Protein AF-A0A482RGR6-F1 (afdb_monomer_lite)

pLDDT: mean 86.72, std 21.48, range [32.31, 98.88]

Secondary structure (DSSP, 8-state):
-EE-HHHHHHTT-----HHHHHHTT---EE----TTTTS---HHHHHHHHHHHHHHHHT-TTSS-HHHHHHHHTHHHHHHHT-TTTSSS--TTS---EEEE---SGGG---S-HHHHHHHT--GGGEEEEEETTEEEEETTEESSS-HHHHHHHHHHHHHHH-TT--HHHHHHHHHHHHHHHHHHHHHSSSSS--------------

Structure (mmCIF, N/CA/C/O backbone):
data_AF-A0A482RGR6-F1
#
_entry.id   AF-A0A482RGR6-F1
#
loop_
_atom_site.group_PDB
_atom_site.id
_atom_site.type_symbol
_atom_site.label_atom_id
_atom_site.label_alt_id
_atom_site.label_comp_id
_atom_site.label_asym_id
_atom_site.label_entity_id
_atom_site.label_seq_id
_atom_site.pdbx_PDB_ins_code
_atom_site.Cartn_x
_atom_site.Cartn_y
_atom_site.Cartn_z
_atom_site.occupancy
_atom_site.B_iso_or_equiv
_atom_site.auth_seq_id
_atom_site.auth_comp_id
_atom_site.auth_asym_id
_atom_site.auth_atom_id
_atom_site.pdbx_PDB_model_num
ATOM 1 N N . VAL A 1 1 ? 3.928 -12.865 -7.164 1.00 98.12 1 VAL A N 1
ATOM 2 C CA . VAL A 1 1 ? 5.108 -12.476 -6.347 1.00 98.12 1 VAL A CA 1
ATOM 3 C C . VAL A 1 1 ? 4.684 -11.371 -5.397 1.00 98.12 1 VAL A C 1
ATOM 5 O O . VAL A 1 1 ? 3.995 -10.469 -5.851 1.00 98.12 1 VAL A O 1
ATOM 8 N N . VAL A 1 2 ? 5.077 -11.423 -4.122 1.00 98.44 2 VAL A N 1
ATOM 9 C CA . VAL A 1 2 ? 4.873 -10.316 -3.169 1.00 98.44 2 VAL A CA 1
ATOM 10 C C . VAL A 1 2 ? 6.236 -9.699 -2.868 1.00 98.44 2 VAL A C 1
ATOM 12 O O . VAL A 1 2 ? 7.151 -10.399 -2.440 1.00 98.44 2 VAL A O 1
ATOM 15 N N . HIS A 1 3 ? 6.403 -8.418 -3.180 1.00 98.69 3 HIS A N 1
ATOM 16 C CA . HIS A 1 3 ? 7.657 -7.694 -3.028 1.00 98.69 3 HIS A CA 1
ATOM 17 C C . HIS A 1 3 ? 7.672 -6.900 -1.719 1.00 98.69 3 HIS A C 1
ATOM 19 O O . HIS A 1 3 ? 6.835 -6.020 -1.533 1.00 98.69 3 HIS A O 1
ATOM 25 N N . CYS A 1 4 ? 8.659 -7.178 -0.863 1.00 98.62 4 CYS A N 1
ATOM 26 C CA . CYS A 1 4 ? 8.886 -6.468 0.399 1.00 98.62 4 CYS A CA 1
ATOM 27 C C . CYS A 1 4 ? 10.209 -5.676 0.348 1.00 98.62 4 CYS A C 1
ATOM 29 O O . CYS A 1 4 ? 11.222 -6.150 0.872 1.00 98.62 4 CYS A O 1
ATOM 31 N N . PRO A 1 5 ? 10.267 -4.520 -0.346 1.00 98.12 5 PRO A N 1
ATOM 32 C CA . PRO A 1 5 ? 11.524 -3.826 -0.625 1.00 98.12 5 PRO A CA 1
ATOM 33 C C . PRO A 1 5 ? 12.287 -3.418 0.634 1.00 98.12 5 PRO A C 1
ATOM 35 O O . PRO A 1 5 ? 13.487 -3.687 0.706 1.00 98.12 5 PRO A O 1
ATOM 38 N N . ASN A 1 6 ? 11.632 -2.803 1.627 1.00 98.06 6 ASN A N 1
ATOM 39 C CA . ASN A 1 6 ? 12.348 -2.345 2.822 1.00 98.06 6 ASN A CA 1
ATOM 40 C C . ASN A 1 6 ? 12.894 -3.509 3.648 1.00 98.06 6 ASN A C 1
ATOM 42 O O . ASN A 1 6 ? 14.042 -3.441 4.080 1.00 98.06 6 ASN A O 1
ATOM 46 N N . SER A 1 7 ? 12.131 -4.595 3.806 1.00 98.12 7 SER A N 1
ATOM 47 C CA . SER A 1 7 ? 12.618 -5.788 4.512 1.00 98.12 7 SER A CA 1
ATOM 48 C C . SER A 1 7 ? 13.820 -6.419 3.811 1.00 98.12 7 SER A C 1
ATOM 50 O O . SER A 1 7 ? 14.870 -6.615 4.429 1.00 98.12 7 SER A O 1
ATOM 52 N N . ASN A 1 8 ? 13.722 -6.630 2.494 1.00 98.38 8 ASN A N 1
ATOM 53 C CA . ASN A 1 8 ? 14.813 -7.202 1.708 1.00 98.38 8 ASN A CA 1
ATOM 54 C C . ASN A 1 8 ? 16.101 -6.374 1.823 1.00 98.38 8 ASN A C 1
ATOM 56 O O . ASN A 1 8 ? 17.188 -6.938 1.939 1.00 98.38 8 ASN A O 1
ATOM 60 N N . MET A 1 9 ? 15.994 -5.043 1.812 1.00 97.62 9 MET A N 1
ATOM 61 C CA . MET A 1 9 ? 17.151 -4.164 1.986 1.00 97.62 9 MET A CA 1
ATOM 62 C C . MET A 1 9 ? 17.667 -4.161 3.427 1.00 97.62 9 MET A C 1
ATOM 64 O O . MET A 1 9 ? 18.874 -4.269 3.634 1.00 97.62 9 MET A O 1
ATOM 68 N N . LYS A 1 10 ? 16.777 -4.083 4.424 1.00 97.94 10 LYS A N 1
ATOM 69 C CA . LYS A 1 10 ? 17.142 -4.066 5.849 1.00 97.94 10 LYS A CA 1
ATOM 70 C C . LYS A 1 10 ? 17.881 -5.335 6.270 1.00 97.94 10 LYS A C 1
ATOM 72 O O . LYS A 1 10 ? 18.764 -5.266 7.119 1.00 97.94 10 LYS A O 1
ATOM 77 N N . LEU A 1 11 ? 17.548 -6.476 5.671 1.00 97.88 11 LEU A N 1
ATOM 78 C CA . LEU A 1 11 ? 18.180 -7.769 5.940 1.00 97.88 11 LEU A CA 1
ATOM 79 C C . LEU A 1 11 ? 19.275 -8.148 4.931 1.00 97.88 11 LEU A C 1
ATOM 81 O O . LEU A 1 11 ? 19.762 -9.277 4.968 1.00 97.88 11 LEU A O 1
ATOM 85 N N . ALA A 1 12 ? 19.651 -7.243 4.020 1.00 97.44 12 ALA A N 1
ATOM 86 C CA . ALA A 1 12 ? 20.611 -7.505 2.943 1.00 97.44 12 ALA A CA 1
ATOM 87 C C . ALA A 1 12 ? 20.290 -8.772 2.113 1.00 97.44 12 ALA A C 1
ATOM 89 O O . ALA A 1 12 ? 21.184 -9.448 1.610 1.00 97.44 12 ALA A O 1
ATOM 90 N N . SER A 1 13 ? 19.003 -9.091 1.941 1.00 97.88 13 SER A N 1
ATOM 91 C CA . SER A 1 13 ? 18.528 -10.262 1.188 1.00 97.88 13 SER A CA 1
ATOM 92 C C . SER A 1 13 ? 18.646 -10.091 -0.330 1.00 97.88 13 SER A C 1
ATOM 94 O O . SER A 1 13 ? 18.508 -11.056 -1.080 1.00 97.88 13 SER A O 1
ATOM 96 N N . GLY A 1 14 ? 18.901 -8.865 -0.789 1.00 97.94 14 GLY A N 1
ATOM 97 C CA . GLY A 1 14 ? 19.111 -8.526 -2.192 1.00 97.94 14 GLY A CA 1
ATOM 98 C C . GLY A 1 14 ? 17.940 -7.772 -2.815 1.00 97.94 14 GLY A C 1
ATOM 99 O O . GLY A 1 14 ? 17.077 -7.219 -2.132 1.00 97.94 14 GLY A O 1
ATOM 100 N N . PHE A 1 15 ? 17.927 -7.733 -4.146 1.00 98.56 15 PHE A N 1
ATOM 101 C CA . PHE A 1 15 ? 17.048 -6.860 -4.917 1.00 98.56 15 PHE A CA 1
ATOM 102 C C . PHE A 1 15 ? 16.119 -7.671 -5.821 1.00 98.56 15 PHE A C 1
ATOM 104 O O . PHE A 1 15 ? 16.566 -8.403 -6.702 1.00 98.56 15 PHE A O 1
ATOM 111 N N . CYS A 1 16 ? 14.808 -7.533 -5.614 1.00 98.56 16 CYS A N 1
ATOM 112 C CA . CYS A 1 16 ? 13.809 -8.178 -6.464 1.00 98.56 16 CYS A CA 1
ATOM 113 C C . CYS A 1 16 ? 13.796 -7.517 -7.858 1.00 98.56 16 CYS A C 1
ATOM 115 O O . CYS A 1 16 ? 13.658 -6.292 -7.933 1.00 98.56 16 CYS A O 1
ATOM 117 N N . PRO A 1 17 ? 13.882 -8.273 -8.971 1.00 98.50 17 PRO A N 1
ATOM 118 C CA . PRO A 1 17 ? 13.883 -7.715 -10.323 1.00 98.50 17 PRO A CA 1
ATOM 119 C C . PRO A 1 17 ? 12.455 -7.383 -10.798 1.00 98.50 17 PRO A C 1
ATOM 121 O O . PRO A 1 17 ? 11.963 -7.942 -11.780 1.00 98.50 17 PRO A O 1
ATOM 124 N N . VAL A 1 18 ? 11.775 -6.472 -10.093 1.00 98.75 18 VAL A N 1
ATOM 125 C CA . VAL A 1 18 ? 10.355 -6.124 -10.301 1.00 98.75 18 VAL A CA 1
ATOM 126 C C . VAL A 1 18 ? 10.045 -5.777 -11.758 1.00 98.75 18 VAL A C 1
ATOM 128 O O . VAL A 1 18 ? 9.096 -6.318 -12.318 1.00 98.75 18 VAL A O 1
ATOM 131 N N . ALA A 1 19 ? 10.859 -4.929 -12.397 1.00 98.62 19 ALA A N 1
ATOM 132 C CA . ALA A 1 19 ? 10.639 -4.515 -13.785 1.00 98.62 19 ALA A CA 1
ATOM 133 C C . ALA A 1 19 ? 10.639 -5.710 -14.757 1.00 98.62 19 ALA A C 1
ATOM 135 O O . ALA A 1 19 ? 9.760 -5.818 -15.609 1.00 98.62 19 ALA A O 1
ATOM 136 N N . LYS A 1 20 ? 11.574 -6.654 -14.578 1.00 98.75 20 LYS A N 1
ATOM 137 C CA . LYS A 1 20 ? 11.660 -7.875 -15.392 1.00 98.75 20 LYS A CA 1
ATOM 138 C C . LYS A 1 20 ? 10.459 -8.795 -15.167 1.00 98.75 20 LYS A C 1
ATOM 140 O O . LYS A 1 20 ? 9.948 -9.367 -16.123 1.00 98.75 20 LYS A O 1
ATOM 145 N N . LEU A 1 21 ? 10.010 -8.935 -13.919 1.00 98.88 21 LEU A N 1
ATOM 146 C CA . LEU A 1 21 ? 8.841 -9.751 -13.575 1.00 98.88 21 LEU A CA 1
ATOM 147 C C . LEU A 1 21 ? 7.564 -9.192 -14.210 1.00 98.88 21 LEU A C 1
ATOM 149 O O . LEU A 1 21 ? 6.820 -9.938 -14.841 1.00 98.88 21 LEU A O 1
ATOM 153 N N . LEU A 1 22 ? 7.348 -7.880 -14.101 1.00 98.69 22 LEU A N 1
ATOM 154 C CA . LEU A 1 22 ? 6.203 -7.213 -14.720 1.00 98.69 22 LEU A CA 1
ATOM 155 C C . LEU A 1 22 ? 6.234 -7.338 -16.249 1.00 98.69 22 LEU A C 1
ATOM 157 O O . LEU A 1 22 ? 5.216 -7.671 -16.847 1.00 98.69 22 LEU A O 1
ATOM 161 N N . ALA A 1 23 ? 7.399 -7.149 -16.880 1.00 98.38 23 ALA A N 1
ATOM 162 C CA . ALA A 1 23 ? 7.562 -7.330 -18.325 1.00 98.38 23 ALA A CA 1
ATOM 163 C C . ALA A 1 23 ? 7.279 -8.773 -18.786 1.00 98.38 23 ALA A C 1
ATOM 165 O O . ALA A 1 23 ? 6.846 -8.988 -19.913 1.00 98.38 23 ALA A O 1
ATOM 166 N N . ALA A 1 24 ? 7.484 -9.758 -17.907 1.00 98.69 24 ALA A N 1
ATOM 167 C CA . ALA A 1 24 ? 7.150 -11.160 -18.148 1.00 98.69 24 ALA A CA 1
ATOM 168 C C . ALA A 1 24 ? 5.677 -11.510 -17.843 1.00 98.69 24 ALA A C 1
ATOM 170 O O . ALA A 1 24 ? 5.311 -12.682 -17.888 1.00 98.69 24 ALA A O 1
ATOM 171 N N . GLY A 1 25 ? 4.832 -10.529 -17.504 1.00 98.44 25 GLY A N 1
ATOM 172 C CA . GLY A 1 25 ? 3.416 -10.743 -17.186 1.00 98.44 25 GLY A CA 1
ATOM 173 C C . GLY A 1 25 ? 3.158 -11.325 -15.792 1.00 98.44 25 GLY A C 1
ATOM 174 O O . GLY A 1 25 ? 2.043 -11.751 -15.499 1.00 98.44 25 GLY A O 1
ATOM 175 N N . VAL A 1 26 ? 4.163 -11.353 -14.911 1.00 98.81 26 VAL A N 1
ATOM 176 C CA . VAL A 1 26 ? 3.999 -11.852 -13.541 1.00 98.81 26 VAL A CA 1
ATOM 177 C C . VAL A 1 26 ? 3.217 -10.835 -12.713 1.00 98.81 26 VAL A C 1
ATOM 179 O O . VAL A 1 26 ? 3.584 -9.661 -12.651 1.00 98.81 26 VAL A O 1
ATOM 182 N N . ASN A 1 27 ? 2.188 -11.292 -11.992 1.00 98.88 27 ASN A N 1
ATOM 183 C CA . ASN A 1 27 ? 1.542 -10.470 -10.972 1.00 98.88 27 ASN A CA 1
ATOM 184 C C . ASN A 1 27 ? 2.529 -10.178 -9.824 1.00 98.88 27 ASN A C 1
ATOM 186 O O . ASN A 1 27 ? 2.974 -11.099 -9.121 1.00 98.88 27 ASN A O 1
ATOM 190 N N . VAL A 1 28 ? 2.863 -8.901 -9.627 1.00 98.88 28 VAL A N 1
ATOM 191 C CA . VAL A 1 28 ? 3.710 -8.430 -8.523 1.00 98.88 28 VAL A CA 1
ATOM 192 C C . VAL A 1 28 ? 2.884 -7.542 -7.597 1.00 98.88 28 VAL A C 1
ATOM 194 O O . VAL A 1 28 ? 2.437 -6.476 -8.009 1.00 98.88 28 VAL A O 1
ATOM 197 N N . ALA A 1 29 ? 2.701 -7.979 -6.355 1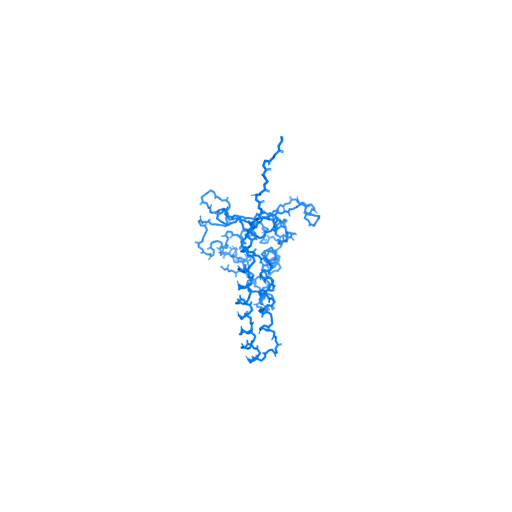.00 98.88 29 ALA A N 1
ATOM 198 C CA . ALA A 1 29 ? 2.095 -7.214 -5.269 1.00 98.88 29 ALA A CA 1
ATOM 199 C C . ALA A 1 29 ? 3.174 -6.620 -4.347 1.00 98.88 29 ALA A C 1
ATOM 201 O O . ALA A 1 29 ? 4.346 -6.994 -4.447 1.00 98.88 29 ALA A O 1
ATOM 202 N N . ILE A 1 30 ? 2.783 -5.728 -3.436 1.00 98.81 30 ILE A N 1
ATOM 203 C CA . ILE A 1 30 ? 3.657 -5.147 -2.404 1.00 98.81 30 ILE A CA 1
ATOM 204 C C . ILE A 1 30 ? 3.243 -5.655 -1.020 1.00 98.81 30 ILE A C 1
ATOM 206 O O . ILE A 1 30 ? 2.056 -5.813 -0.745 1.00 98.81 30 ILE A O 1
ATOM 210 N N . GLY A 1 31 ? 4.221 -5.900 -0.151 1.00 98.38 31 GLY A N 1
ATOM 211 C CA . GLY A 1 31 ? 4.007 -6.182 1.265 1.00 98.38 31 GLY A CA 1
ATOM 212 C C . GLY A 1 31 ? 5.050 -5.476 2.125 1.00 98.38 31 GLY A C 1
ATOM 213 O O . GLY A 1 31 ? 6.147 -5.184 1.663 1.00 98.38 31 GLY A O 1
ATOM 214 N N . THR A 1 32 ? 4.721 -5.209 3.385 1.00 98.25 32 THR A N 1
ATOM 215 C CA . THR A 1 32 ? 5.660 -4.582 4.330 1.00 98.25 32 THR A CA 1
ATOM 216 C C . THR A 1 32 ? 6.638 -5.582 4.933 1.00 98.25 32 THR A C 1
ATOM 218 O O . THR A 1 32 ? 7.717 -5.180 5.359 1.00 98.25 32 THR A O 1
ATOM 221 N N . ASP A 1 33 ? 6.263 -6.867 4.973 1.00 97.00 33 ASP A N 1
ATOM 222 C CA . ASP A 1 33 ? 6.801 -7.846 5.926 1.00 97.00 33 ASP A CA 1
ATOM 223 C C . ASP A 1 33 ? 6.520 -7.408 7.386 1.00 97.00 33 ASP A C 1
ATOM 225 O O . ASP A 1 33 ? 5.651 -6.566 7.641 1.00 97.00 33 ASP A O 1
ATOM 229 N N . SER A 1 34 ? 7.191 -8.017 8.360 1.00 94.88 34 SER A N 1
ATOM 230 C CA . SER A 1 34 ? 6.962 -7.793 9.784 1.00 94.88 34 SER A CA 1
ATOM 231 C C . SER A 1 34 ? 7.530 -6.465 10.305 1.00 94.88 34 SER A C 1
ATOM 233 O O . SER A 1 34 ? 8.535 -5.935 9.822 1.00 94.88 34 SER A O 1
ATOM 235 N N . ALA A 1 35 ? 6.977 -5.989 11.424 1.00 94.25 35 ALA A N 1
ATOM 236 C CA . ALA A 1 35 ? 7.532 -4.863 12.176 1.00 94.25 35 ALA A CA 1
ATOM 237 C C . ALA A 1 35 ? 8.918 -5.149 12.810 1.00 94.25 35 ALA A C 1
ATOM 239 O O . ALA A 1 35 ? 9.506 -4.254 13.406 1.00 94.25 35 ALA A O 1
ATOM 240 N N . SER A 1 36 ? 9.467 -6.363 12.693 1.00 92.62 36 SER A N 1
ATOM 241 C CA . SER A 1 36 ? 10.829 -6.693 13.149 1.00 92.62 36 SER A CA 1
ATOM 242 C C . SER A 1 36 ? 11.874 -6.576 12.032 1.00 92.62 36 SER A C 1
ATOM 244 O O . SER A 1 36 ? 13.054 -6.323 12.293 1.00 92.62 36 SER A O 1
ATOM 246 N N . SER A 1 37 ? 11.452 -6.740 10.778 1.00 89.50 37 SER A N 1
ATOM 247 C CA . SER A 1 37 ? 12.303 -6.715 9.582 1.00 89.50 37 SER A CA 1
ATOM 248 C C . SER A 1 37 ? 12.065 -5.496 8.690 1.00 89.50 37 SER A C 1
ATOM 250 O O . SER A 1 37 ? 12.884 -5.243 7.820 1.00 89.50 37 SER A O 1
ATOM 252 N N . ASN A 1 38 ? 11.040 -4.688 8.965 1.00 97.00 38 ASN A N 1
ATOM 253 C CA . ASN A 1 38 ? 10.783 -3.382 8.345 1.00 97.00 38 ASN A CA 1
ATOM 254 C C . ASN A 1 38 ? 10.969 -2.246 9.357 1.00 97.00 38 ASN A C 1
ATOM 256 O O . ASN A 1 38 ? 11.825 -1.372 9.214 1.00 97.00 38 ASN A O 1
ATOM 260 N N . ASN A 1 39 ? 10.201 -2.403 10.440 1.00 93.94 39 ASN A N 1
ATOM 261 C CA . ASN A 1 39 ? 9.992 -1.557 11.613 1.00 93.94 39 ASN A CA 1
ATOM 262 C C . ASN A 1 39 ? 8.858 -0.526 11.509 1.00 93.94 39 ASN A C 1
ATOM 264 O O . ASN A 1 39 ? 8.532 0.114 12.506 1.00 93.94 39 ASN A O 1
ATOM 268 N N . SER A 1 40 ? 8.178 -0.436 10.366 1.00 94.44 40 SER A N 1
ATOM 269 C CA . SER A 1 40 ? 6.866 0.206 10.245 1.00 94.44 40 SER A CA 1
ATOM 270 C C . SER A 1 40 ? 5.919 -0.662 9.411 1.00 94.44 40 SER A C 1
ATOM 272 O O . SER A 1 40 ? 6.353 -1.625 8.784 1.00 94.44 40 SER A O 1
ATOM 274 N N . LEU A 1 41 ? 4.629 -0.322 9.403 1.00 96.62 41 LEU A N 1
ATOM 275 C CA . LEU A 1 41 ? 3.634 -0.897 8.489 1.00 96.62 41 LEU A CA 1
ATOM 276 C C . LEU A 1 41 ? 3.111 0.191 7.533 1.00 96.62 41 LEU A C 1
ATOM 278 O O . LEU A 1 41 ? 1.909 0.334 7.326 1.00 96.62 41 LEU A O 1
ATOM 282 N N . ASP A 1 42 ? 4.019 1.031 7.026 1.00 97.62 42 ASP A N 1
ATOM 283 C CA . ASP A 1 42 ? 3.695 2.153 6.142 1.00 97.62 42 ASP A CA 1
ATOM 284 C C . ASP A 1 42 ? 3.676 1.727 4.666 1.00 97.62 42 ASP A C 1
ATOM 286 O O . ASP A 1 42 ? 4.714 1.608 4.011 1.00 97.62 42 ASP A O 1
ATOM 290 N N . PHE A 1 43 ? 2.473 1.546 4.123 1.00 96.56 43 PHE A N 1
ATOM 291 C CA . PHE A 1 43 ? 2.286 1.157 2.726 1.00 96.56 43 PHE A CA 1
ATOM 292 C C . PHE A 1 43 ? 2.650 2.255 1.714 1.00 96.56 43 PHE A C 1
ATOM 294 O O . PHE A 1 43 ? 3.065 1.923 0.603 1.00 96.56 43 PHE A O 1
ATOM 301 N N . PHE A 1 44 ? 2.556 3.545 2.069 1.00 98.31 44 PHE A N 1
ATOM 302 C CA . PHE A 1 44 ? 3.031 4.627 1.193 1.00 98.31 44 PHE A CA 1
ATOM 303 C C . PHE A 1 44 ? 4.555 4.567 1.063 1.00 98.31 44 PHE A C 1
ATOM 305 O O . PHE A 1 44 ? 5.094 4.664 -0.043 1.00 98.31 44 PHE A O 1
ATOM 312 N N . GLY A 1 45 ? 5.241 4.316 2.182 1.00 98.06 45 GLY A N 1
ATOM 313 C CA . GLY A 1 45 ? 6.681 4.072 2.220 1.00 98.06 45 GLY A CA 1
ATOM 314 C C . GLY A 1 45 ? 7.104 2.877 1.360 1.00 98.06 45 GLY A C 1
ATOM 315 O O . GLY A 1 45 ? 7.997 3.016 0.521 1.00 98.06 45 GLY A O 1
ATOM 316 N N . GLU A 1 46 ? 6.436 1.725 1.503 1.00 98.38 46 GLU A N 1
ATOM 317 C CA . GLU A 1 46 ? 6.713 0.543 0.668 1.00 98.38 46 GLU A CA 1
ATOM 318 C C . GLU A 1 46 ? 6.465 0.800 -0.817 1.00 98.38 46 GLU A C 1
ATOM 320 O O . GLU A 1 46 ? 7.276 0.415 -1.658 1.00 98.38 46 GLU A O 1
ATOM 325 N N . MET A 1 47 ? 5.362 1.471 -1.153 1.00 98.44 47 MET A N 1
ATOM 326 C CA . MET A 1 47 ? 4.994 1.776 -2.533 1.00 98.44 47 MET A CA 1
ATOM 327 C C . MET A 1 47 ? 6.018 2.692 -3.205 1.00 98.44 47 MET A C 1
ATOM 329 O O . MET A 1 47 ? 6.477 2.397 -4.314 1.00 98.44 47 MET A O 1
ATOM 333 N N . LYS A 1 48 ? 6.441 3.757 -2.514 1.00 98.62 48 LYS A N 1
ATOM 334 C CA . LYS A 1 48 ? 7.530 4.627 -2.968 1.00 98.62 48 LYS A CA 1
ATOM 335 C C . LYS A 1 48 ? 8.818 3.836 -3.163 1.00 98.62 48 LYS A C 1
ATOM 337 O O . LYS A 1 48 ? 9.472 3.965 -4.201 1.00 98.62 48 LYS A O 1
ATOM 342 N N . MET A 1 49 ? 9.173 3.006 -2.181 1.00 98.50 49 MET A N 1
ATOM 343 C CA . MET A 1 49 ? 10.414 2.244 -2.207 1.00 98.50 49 MET A CA 1
ATOM 344 C C . MET A 1 49 ? 10.428 1.225 -3.346 1.00 98.50 49 MET A C 1
ATOM 346 O O . MET A 1 49 ? 11.406 1.167 -4.085 1.00 98.50 49 MET A O 1
ATOM 350 N N . ALA A 1 50 ? 9.334 0.494 -3.565 1.00 98.75 50 ALA A N 1
ATOM 351 C CA . ALA A 1 50 ? 9.182 -0.425 -4.690 1.00 98.75 50 ALA A CA 1
ATOM 352 C C . ALA A 1 50 ? 9.374 0.294 -6.036 1.00 98.75 50 ALA A C 1
ATOM 354 O O . ALA A 1 50 ? 10.107 -0.187 -6.902 1.00 98.75 50 ALA A O 1
ATOM 355 N N . ALA A 1 51 ? 8.756 1.469 -6.206 1.00 98.75 51 ALA A N 1
ATOM 356 C CA . ALA A 1 51 ? 8.814 2.232 -7.449 1.00 98.75 51 ALA A CA 1
ATOM 357 C C . ALA A 1 51 ? 10.207 2.812 -7.741 1.00 98.75 51 ALA A C 1
ATOM 359 O O . ALA A 1 51 ? 10.648 2.801 -8.892 1.00 98.75 51 ALA A O 1
ATOM 360 N N . VAL A 1 52 ? 10.892 3.351 -6.728 1.00 98.75 52 VAL A N 1
ATOM 361 C CA . VAL A 1 52 ? 12.226 3.957 -6.889 1.00 98.75 52 VAL A CA 1
ATOM 362 C C . VAL A 1 52 ? 13.308 2.880 -6.987 1.00 98.75 52 VAL A C 1
ATOM 364 O O . VAL A 1 52 ? 14.175 2.967 -7.857 1.00 98.75 52 VAL A O 1
ATOM 367 N N . LEU A 1 53 ? 13.236 1.831 -6.160 1.00 98.75 53 LEU A N 1
ATOM 368 C CA . LEU A 1 53 ? 14.206 0.736 -6.184 1.00 98.75 53 LEU A CA 1
ATOM 369 C C . LEU A 1 53 ? 14.181 -0.004 -7.517 1.00 98.75 53 LEU A C 1
ATOM 371 O O . LEU A 1 53 ? 15.241 -0.285 -8.067 1.00 98.75 53 LEU A O 1
ATOM 375 N N . ALA A 1 54 ? 12.992 -0.277 -8.062 1.00 98.75 54 ALA A N 1
ATOM 376 C CA . ALA A 1 54 ? 12.865 -0.947 -9.352 1.00 98.75 54 ALA A CA 1
ATOM 377 C C . ALA A 1 54 ? 13.606 -0.195 -10.469 1.00 98.75 54 ALA A C 1
ATOM 379 O O . ALA A 1 54 ? 14.284 -0.835 -11.270 1.00 98.75 54 ALA A O 1
ATOM 380 N N . LYS A 1 55 ? 13.551 1.146 -10.467 1.00 98.75 55 LYS A N 1
ATOM 381 C CA . LYS A 1 55 ? 14.282 1.994 -11.425 1.00 98.75 55 LYS A CA 1
ATOM 382 C C . LYS A 1 55 ? 15.7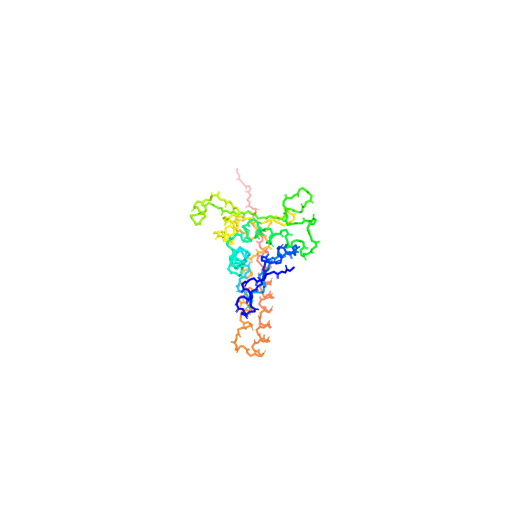89 1.852 -11.281 1.00 98.75 55 LYS A C 1
ATOM 384 O O . LYS A 1 55 ? 16.479 1.666 -12.279 1.00 98.75 55 LYS A O 1
ATOM 389 N N . GLY A 1 56 ? 16.293 1.892 -10.046 1.00 98.62 56 GLY A N 1
ATOM 390 C CA . GLY A 1 56 ? 17.716 1.691 -9.765 1.00 98.62 56 GLY A CA 1
ATOM 391 C C . GLY A 1 56 ? 18.202 0.301 -10.182 1.00 98.62 56 GLY A C 1
ATOM 392 O O . GLY A 1 56 ? 19.202 0.179 -10.881 1.00 98.62 56 GLY A O 1
ATOM 393 N N . VAL A 1 57 ? 17.451 -0.745 -9.826 1.00 98.62 57 VAL A N 1
ATOM 394 C CA . VAL A 1 57 ? 17.775 -2.146 -10.146 1.00 98.62 57 VAL A CA 1
ATOM 395 C C . VAL A 1 57 ? 17.753 -2.407 -11.652 1.00 98.62 57 VAL A C 1
ATOM 397 O O . VAL A 1 57 ? 18.606 -3.129 -12.160 1.00 98.62 57 VAL A O 1
ATOM 400 N N . ALA A 1 58 ? 16.796 -1.824 -12.376 1.00 98.50 58 ALA A N 1
ATOM 401 C CA . ALA A 1 58 ? 16.688 -1.970 -13.825 1.00 98.50 58 ALA A CA 1
ATOM 402 C C . ALA A 1 58 ? 17.608 -1.018 -14.608 1.00 98.50 58 ALA A C 1
ATOM 404 O O . ALA A 1 58 ? 17.746 -1.186 -15.816 1.00 98.50 58 ALA A O 1
ATOM 405 N N . SER A 1 59 ? 18.218 -0.026 -13.944 1.00 98.44 59 SER A N 1
ATOM 406 C CA . SER A 1 59 ? 18.892 1.106 -14.598 1.00 98.44 59 SER A CA 1
ATOM 407 C C . SER A 1 59 ? 18.000 1.803 -15.641 1.00 98.44 59 SER A C 1
ATOM 409 O O . SER A 1 59 ? 18.464 2.218 -16.700 1.00 98.44 59 SER A O 1
ATOM 411 N N . ASP A 1 60 ? 16.707 1.930 -15.333 1.00 98.50 60 ASP A N 1
ATOM 412 C CA . ASP A 1 60 ? 15.685 2.499 -16.215 1.00 98.50 60 ASP A CA 1
ATOM 413 C C . ASP A 1 60 ? 14.713 3.364 -15.404 1.00 98.50 60 ASP A C 1
ATOM 415 O O . ASP A 1 60 ? 13.920 2.865 -14.605 1.00 98.50 60 ASP A O 1
ATOM 419 N N . ALA A 1 61 ? 14.749 4.679 -15.627 1.00 98.19 61 ALA A N 1
ATOM 420 C CA . ALA A 1 61 ? 13.892 5.634 -14.927 1.00 98.19 61 ALA A CA 1
ATOM 421 C C . ALA A 1 61 ? 12.403 5.533 -15.313 1.00 98.19 61 ALA A C 1
ATOM 423 O O . ALA A 1 61 ? 11.553 6.077 -14.604 1.00 98.19 61 ALA A O 1
ATOM 424 N N . THR A 1 62 ? 12.075 4.858 -16.416 1.00 98.25 62 THR A N 1
ATOM 425 C CA . THR A 1 62 ? 10.704 4.742 -16.933 1.00 98.25 62 THR A CA 1
ATOM 426 C C . THR A 1 62 ? 9.953 3.539 -16.366 1.00 98.25 62 THR A C 1
ATOM 428 O O . THR A 1 62 ? 8.719 3.544 -16.333 1.00 98.25 62 THR A O 1
ATOM 431 N N . CYS A 1 63 ? 10.670 2.529 -15.861 1.00 98.31 63 CYS A N 1
ATOM 432 C CA . CYS A 1 63 ? 10.041 1.335 -15.316 1.00 98.31 63 CYS A CA 1
ATOM 433 C C . CYS A 1 63 ? 9.298 1.616 -13.998 1.00 98.31 63 CYS A C 1
ATOM 435 O O . CYS A 1 63 ? 9.635 2.515 -13.216 1.00 98.31 63 CYS A O 1
ATOM 437 N N . VAL A 1 64 ? 8.250 0.821 -13.760 1.00 98.56 64 VAL A N 1
ATOM 438 C CA . VAL A 1 64 ? 7.346 0.945 -12.604 1.00 98.56 64 VAL A CA 1
ATOM 439 C C . VAL A 1 64 ? 6.913 2.408 -12.388 1.00 98.56 64 VAL A C 1
ATOM 441 O O . VAL A 1 64 ? 7.282 3.038 -11.390 1.00 98.56 64 VAL A O 1
ATOM 444 N N . PRO A 1 65 ? 6.185 3.010 -13.348 1.00 98.75 65 PRO A N 1
ATOM 445 C CA . PRO A 1 65 ? 5.627 4.349 -13.177 1.00 98.75 65 PRO A CA 1
ATOM 446 C C . PRO A 1 65 ? 4.626 4.379 -12.013 1.00 98.75 65 PRO A C 1
ATOM 448 O O . PRO A 1 65 ? 4.151 3.339 -11.556 1.00 98.75 65 PRO A O 1
ATOM 451 N N . ALA A 1 66 ? 4.264 5.576 -11.547 1.00 98.69 66 ALA A N 1
ATOM 452 C CA . ALA A 1 66 ? 3.432 5.742 -10.352 1.00 98.69 66 ALA A CA 1
ATOM 453 C C . ALA A 1 66 ? 2.102 4.963 -10.411 1.00 98.69 66 ALA A C 1
ATOM 455 O O . ALA A 1 66 ? 1.736 4.288 -9.456 1.00 98.69 66 ALA A O 1
ATOM 456 N N . TRP A 1 67 ? 1.413 4.972 -11.556 1.00 98.62 67 TRP A N 1
ATOM 457 C CA . TRP A 1 67 ? 0.170 4.211 -11.723 1.00 98.62 67 TRP A CA 1
ATOM 458 C C . TRP A 1 67 ? 0.378 2.696 -11.537 1.00 98.62 67 TRP A C 1
ATOM 460 O O . TRP A 1 67 ? -0.471 2.021 -10.958 1.00 98.62 67 TRP A O 1
ATOM 470 N N . GLN A 1 68 ? 1.518 2.163 -11.992 1.00 98.81 68 GLN A N 1
ATOM 471 C CA . GLN A 1 68 ? 1.855 0.747 -11.863 1.00 98.81 68 GLN A CA 1
ATOM 472 C C . GLN A 1 68 ? 2.199 0.416 -10.411 1.00 98.81 68 GLN A C 1
ATOM 474 O O . GLN A 1 68 ? 1.765 -0.620 -9.923 1.00 98.81 68 GLN A O 1
ATOM 479 N N . ALA A 1 69 ? 2.918 1.298 -9.708 1.00 98.75 69 ALA A N 1
ATOM 480 C CA . ALA A 1 69 ? 3.201 1.142 -8.282 1.00 98.75 69 ALA A CA 1
ATOM 481 C C . ALA A 1 69 ? 1.916 1.155 -7.437 1.00 98.75 69 ALA A C 1
ATOM 483 O O . ALA A 1 69 ? 1.738 0.286 -6.587 1.00 98.75 69 ALA A O 1
ATOM 484 N N . LEU A 1 70 ? 0.982 2.069 -7.728 1.00 98.75 70 LEU A N 1
ATOM 485 C CA . LEU A 1 70 ? -0.327 2.093 -7.076 1.00 98.75 70 LEU A CA 1
ATOM 486 C C . LEU A 1 70 ? -1.108 0.803 -7.348 1.00 98.75 70 LEU A C 1
ATOM 488 O O . LEU A 1 70 ? -1.624 0.197 -6.418 1.00 98.75 70 LEU A O 1
ATOM 492 N N . ARG A 1 71 ? -1.122 0.322 -8.599 1.00 98.81 71 ARG A N 1
ATOM 493 C CA . ARG A 1 71 ? -1.742 -0.965 -8.955 1.00 98.81 71 ARG A CA 1
ATOM 494 C C . ARG A 1 71 ? -1.092 -2.148 -8.228 1.00 98.81 71 ARG A C 1
ATOM 496 O O . ARG A 1 71 ? -1.801 -3.061 -7.811 1.00 98.81 71 ARG A O 1
ATOM 503 N N . MET A 1 72 ? 0.234 -2.134 -8.058 1.00 98.88 72 MET A N 1
ATOM 504 C CA . MET A 1 72 ? 0.968 -3.133 -7.271 1.00 98.88 72 MET A CA 1
ATOM 505 C C . MET A 1 72 ? 0.535 -3.140 -5.796 1.00 98.88 72 MET A C 1
ATOM 507 O O . MET A 1 72 ? 0.475 -4.205 -5.185 1.00 98.88 72 MET A O 1
ATOM 511 N N . ALA A 1 73 ? 0.230 -1.964 -5.241 1.00 98.44 73 ALA A N 1
ATOM 512 C CA . ALA A 1 73 ? -0.205 -1.782 -3.858 1.00 98.44 73 ALA A CA 1
ATOM 513 C C . ALA A 1 73 ? -1.704 -2.063 -3.632 1.00 98.44 73 ALA A C 1
ATOM 515 O O . ALA A 1 73 ? -2.105 -2.255 -2.489 1.00 98.44 73 ALA A O 1
ATOM 516 N N . THR A 1 74 ? -2.525 -2.100 -4.688 1.00 98.81 74 THR A N 1
ATOM 517 C CA . THR A 1 74 ? -3.978 -2.327 -4.600 1.00 98.81 74 THR A CA 1
ATOM 518 C C . THR A 1 74 ? -4.404 -3.602 -5.337 1.00 98.81 74 THR A C 1
ATOM 520 O O . THR A 1 74 ? -4.373 -4.693 -4.767 1.00 98.81 74 THR A O 1
ATOM 523 N N . LEU A 1 75 ? -4.768 -3.499 -6.616 1.00 98.88 75 LEU A N 1
ATOM 524 C CA . LEU A 1 75 ? -5.354 -4.582 -7.406 1.00 98.88 75 LEU A CA 1
ATOM 525 C C . LEU A 1 75 ? -4.455 -5.819 -7.502 1.00 98.88 75 LEU A C 1
ATOM 527 O O . LEU A 1 75 ? -4.946 -6.940 -7.436 1.00 98.88 75 LEU A O 1
ATOM 531 N N . ASN A 1 76 ? -3.141 -5.648 -7.633 1.00 98.88 76 ASN A N 1
ATOM 532 C CA . ASN A 1 76 ? -2.227 -6.789 -7.685 1.00 98.88 76 ASN A CA 1
ATOM 533 C C . ASN A 1 76 ? -2.140 -7.527 -6.342 1.00 98.88 76 ASN A C 1
ATOM 535 O O . ASN A 1 76 ? -1.900 -8.735 -6.334 1.00 98.88 76 ASN A O 1
ATOM 539 N N . GLY A 1 77 ? -2.346 -6.816 -5.227 1.00 98.81 77 GLY A N 1
ATOM 540 C CA . GLY A 1 77 ? -2.512 -7.409 -3.902 1.00 98.81 77 GLY A CA 1
ATOM 541 C C . GLY A 1 77 ? -3.782 -8.251 -3.831 1.00 98.81 77 GLY A C 1
ATOM 542 O O . GLY A 1 77 ? -3.710 -9.419 -3.461 1.00 98.81 77 GLY A O 1
ATOM 543 N N . ALA A 1 78 ? -4.912 -7.709 -4.297 1.00 98.75 78 ALA A N 1
ATOM 544 C CA . ALA A 1 78 ? -6.167 -8.456 -4.403 1.00 98.75 78 ALA A CA 1
ATOM 545 C C . ALA A 1 78 ? -6.015 -9.716 -5.277 1.00 98.75 78 ALA A C 1
ATOM 547 O O . ALA A 1 78 ? -6.373 -10.805 -4.841 1.00 98.75 78 ALA A O 1
ATOM 548 N N . LEU A 1 79 ? -5.376 -9.598 -6.447 1.00 98.75 79 LEU A N 1
ATOM 549 C CA . LEU A 1 79 ? -5.047 -10.729 -7.328 1.00 98.75 79 LEU A CA 1
ATOM 550 C C . LEU A 1 79 ? -4.145 -11.770 -6.650 1.00 98.75 79 LEU A C 1
ATOM 552 O O . LEU A 1 79 ? -4.281 -12.965 -6.889 1.00 98.75 79 LEU A O 1
ATOM 556 N N . ALA A 1 80 ? -3.187 -11.339 -5.826 1.00 98.62 80 ALA A N 1
ATOM 557 C CA . ALA A 1 80 ? -2.307 -12.257 -5.106 1.00 98.62 80 ALA A CA 1
ATOM 558 C C . ALA A 1 80 ? -3.045 -13.034 -4.002 1.00 98.62 80 ALA A C 1
ATOM 560 O O . ALA A 1 80 ? -2.606 -14.125 -3.645 1.00 98.62 80 ALA A O 1
ATOM 561 N N . LEU A 1 81 ? -4.143 -12.476 -3.484 1.00 98.50 81 LEU A N 1
ATOM 562 C CA . LEU A 1 81 ? -5.000 -13.078 -2.463 1.00 98.50 81 LEU A CA 1
ATOM 563 C C . LEU A 1 81 ? -6.217 -13.820 -3.046 1.00 98.50 81 LEU A C 1
ATOM 565 O O . LEU A 1 81 ? -6.932 -14.467 -2.287 1.00 98.50 81 LEU A O 1
ATOM 569 N N . GLY A 1 82 ? -6.455 -13.745 -4.361 1.00 98.56 82 GLY A N 1
ATOM 570 C CA . GLY A 1 82 ? -7.644 -14.314 -5.010 1.00 98.56 82 GLY A CA 1
ATOM 571 C C . GLY A 1 82 ? -8.940 -13.565 -4.684 1.00 98.56 82 GLY A C 1
ATOM 572 O O . GLY A 1 82 ? -9.995 -14.182 -4.592 1.00 98.56 82 GLY A O 1
ATOM 573 N N . MET A 1 83 ? -8.845 -12.254 -4.442 1.00 98.62 83 MET A N 1
ATOM 574 C CA . MET A 1 83 ? -9.959 -11.374 -4.061 1.00 98.62 83 MET A CA 1
ATOM 575 C C . MET A 1 83 ? -10.198 -10.259 -5.089 1.00 98.62 83 MET A C 1
ATOM 577 O O . MET A 1 83 ? -10.830 -9.244 -4.797 1.00 98.62 83 MET A O 1
ATOM 581 N N . GLU A 1 84 ? -9.657 -10.383 -6.300 1.00 98.44 84 GLU A N 1
ATOM 582 C CA . GLU A 1 84 ? -9.787 -9.363 -7.339 1.00 98.44 84 GLU A CA 1
ATOM 583 C C . GLU A 1 84 ? -11.221 -9.163 -7.826 1.00 98.44 84 GLU A C 1
ATOM 585 O O . GLU A 1 84 ? -11.489 -8.138 -8.443 1.00 98.44 84 GLU A O 1
ATOM 590 N N . SER A 1 85 ? -12.134 -10.108 -7.590 1.00 98.44 85 SER A N 1
ATOM 591 C CA . SER A 1 85 ? -13.563 -9.919 -7.857 1.00 98.44 85 SER A CA 1
ATOM 592 C C . SER A 1 85 ? -14.222 -8.987 -6.846 1.00 98.44 85 SER A C 1
ATOM 594 O O . SER A 1 85 ? -15.213 -8.346 -7.183 1.00 98.44 85 SER A O 1
ATOM 596 N N . ASP A 1 86 ? -13.647 -8.872 -5.648 1.00 98.56 86 ASP A N 1
ATOM 597 C CA . ASP A 1 86 ? -14.306 -8.268 -4.492 1.00 98.56 86 ASP A CA 1
ATOM 598 C C . ASP A 1 86 ? -13.685 -6.919 -4.119 1.00 98.56 86 ASP A C 1
ATOM 600 O O . ASP A 1 86 ? -14.405 -6.015 -3.710 1.00 98.56 86 ASP A O 1
ATOM 604 N N . ILE A 1 87 ? -12.364 -6.758 -4.271 1.00 98.75 87 ILE A N 1
ATOM 605 C CA . ILE A 1 87 ? -11.613 -5.569 -3.830 1.00 98.75 87 ILE A CA 1
ATOM 606 C C . ILE A 1 87 ? -10.518 -5.158 -4.834 1.00 98.75 87 ILE A C 1
ATOM 608 O O . ILE A 1 87 ? -10.393 -5.694 -5.941 1.00 98.75 87 ILE A O 1
ATOM 612 N N . GLY A 1 88 ? -9.713 -4.157 -4.459 1.00 98.19 88 GLY A N 1
ATOM 613 C CA . GLY A 1 88 ? -8.500 -3.742 -5.174 1.00 98.19 88 GLY A CA 1
ATOM 614 C C . GLY A 1 88 ? -8.705 -2.693 -6.273 1.00 98.19 88 GLY A C 1
ATOM 615 O O . GLY A 1 88 ? -7.726 -2.125 -6.757 1.00 98.19 88 GLY A O 1
ATOM 616 N N . SER A 1 89 ? -9.951 -2.395 -6.639 1.00 98.69 89 SER A N 1
ATOM 617 C CA . SER A 1 89 ? -10.327 -1.311 -7.554 1.00 98.69 89 SER A CA 1
ATOM 618 C C . SER A 1 89 ? -11.720 -0.775 -7.221 1.00 98.69 89 SER A C 1
ATOM 620 O O . SER A 1 89 ? -12.549 -1.477 -6.646 1.00 98.69 89 SER A O 1
ATOM 622 N N . LEU A 1 90 ? -11.972 0.482 -7.592 1.00 98.31 90 LEU A N 1
ATOM 623 C CA . LEU A 1 90 ? -13.267 1.135 -7.414 1.00 98.31 90 LEU A CA 1
ATOM 624 C C . LEU A 1 90 ? -14.140 0.872 -8.645 1.00 98.31 90 LEU A C 1
ATOM 626 O O . LEU A 1 90 ? -14.173 1.667 -9.582 1.00 98.31 90 LEU A O 1
ATOM 630 N N . GLU A 1 91 ? -14.808 -0.278 -8.651 1.00 98.56 91 GLU A N 1
ATOM 631 C CA . GLU A 1 91 ? -15.698 -0.723 -9.725 1.00 98.56 91 GLU A CA 1
ATOM 632 C C . GLU A 1 91 ? -17.058 -1.122 -9.146 1.00 98.56 91 GLU A C 1
ATOM 634 O O . GLU A 1 91 ? -17.153 -1.615 -8.021 1.00 98.56 91 GLU A O 1
ATOM 639 N N . VAL A 1 92 ? -18.131 -0.910 -9.912 1.00 98.31 92 VAL A N 1
ATOM 640 C CA . VAL A 1 92 ? -19.484 -1.291 -9.483 1.00 98.31 92 VAL A CA 1
ATOM 641 C C . VAL A 1 92 ? -19.534 -2.798 -9.218 1.00 98.31 92 VAL A C 1
ATOM 643 O O . VAL A 1 92 ? -19.106 -3.590 -10.052 1.00 98.31 92 VAL A O 1
ATOM 646 N N . GLY A 1 93 ? -20.085 -3.181 -8.065 1.00 98.06 93 GLY A N 1
ATOM 647 C CA . GLY A 1 93 ? -20.197 -4.576 -7.628 1.00 98.06 93 GLY A CA 1
ATOM 648 C C . GLY A 1 93 ? -19.106 -5.024 -6.652 1.00 98.06 93 GLY A C 1
ATOM 649 O O . GLY A 1 93 ? -19.307 -6.024 -5.971 1.00 98.06 93 GLY A O 1
ATOM 650 N N . LYS A 1 94 ? -18.005 -4.272 -6.526 1.00 98.75 94 LYS A N 1
ATOM 651 C CA . LYS A 1 94 ? -16.959 -4.527 -5.527 1.00 98.75 94 LYS A CA 1
ATOM 652 C C . LYS A 1 94 ? -17.314 -3.962 -4.155 1.00 98.75 94 LYS A C 1
ATOM 654 O O . LYS A 1 94 ? -18.128 -3.043 -4.034 1.00 98.75 94 LYS A O 1
ATOM 659 N N . ALA A 1 95 ? -16.681 -4.504 -3.120 1.00 98.69 95 ALA A N 1
ATOM 660 C CA . ALA A 1 95 ? -16.754 -3.969 -1.774 1.00 98.69 95 ALA A CA 1
ATOM 661 C C . ALA A 1 95 ? -16.180 -2.544 -1.729 1.00 98.69 95 ALA A C 1
ATOM 663 O O . ALA A 1 95 ? -15.216 -2.204 -2.418 1.00 98.69 95 ALA A O 1
ATOM 664 N N . ALA A 1 96 ? -16.787 -1.704 -0.893 1.00 98.50 96 ALA A N 1
ATOM 665 C CA . ALA A 1 96 ? -16.380 -0.320 -0.690 1.00 98.50 96 ALA A CA 1
ATOM 666 C C . ALA A 1 96 ? -15.161 -0.229 0.252 1.00 98.50 96 ALA A C 1
ATOM 668 O O . ALA A 1 96 ? -15.258 0.295 1.365 1.00 98.50 96 ALA A O 1
ATOM 669 N N . ASP A 1 97 ? -14.033 -0.764 -0.219 1.00 98.75 97 ASP A N 1
ATOM 670 C CA . ASP A 1 97 ? -12.717 -0.711 0.419 1.00 98.75 97 ASP A CA 1
ATOM 671 C C . ASP A 1 97 ? -11.936 0.475 -0.150 1.00 98.75 97 ASP A C 1
ATOM 673 O O . ASP A 1 97 ? -11.473 0.452 -1.294 1.00 98.75 97 ASP A O 1
ATOM 677 N N . MET A 1 98 ? -11.823 1.548 0.630 1.00 98.44 98 MET A N 1
ATOM 678 C CA . MET A 1 98 ? -11.254 2.805 0.147 1.00 98.44 98 MET A CA 1
ATOM 679 C C . MET A 1 98 ? -10.645 3.641 1.264 1.00 98.44 98 MET A C 1
ATOM 681 O O . MET A 1 98 ? -10.987 3.506 2.439 1.00 98.44 98 MET A O 1
ATOM 685 N N . ILE A 1 99 ? -9.753 4.541 0.862 1.00 98.69 99 ILE A N 1
ATOM 686 C CA . ILE A 1 99 ? -9.140 5.537 1.733 1.00 98.69 99 ILE A CA 1
ATOM 687 C C . ILE A 1 99 ? -9.349 6.930 1.144 1.00 98.69 99 ILE A C 1
ATOM 689 O O . ILE A 1 99 ? -9.297 7.105 -0.075 1.00 98.69 99 ILE A O 1
ATOM 693 N N . ALA A 1 100 ? -9.542 7.921 2.008 1.00 98.56 100 ALA A N 1
ATOM 694 C CA . ALA A 1 100 ? -9.438 9.329 1.648 1.00 98.56 100 ALA A CA 1
ATOM 695 C C . ALA A 1 100 ? -8.051 9.849 2.038 1.00 98.56 100 ALA A C 1
ATOM 697 O O . ALA A 1 100 ? -7.552 9.564 3.129 1.00 98.56 100 ALA A O 1
ATOM 698 N N . VAL A 1 101 ? -7.423 10.596 1.131 1.00 98.50 101 VAL A N 1
ATOM 699 C CA . VAL A 1 101 ? -6.077 11.146 1.305 1.00 98.50 101 VAL A CA 1
ATOM 700 C C . VAL A 1 101 ? -6.138 12.656 1.124 1.00 98.50 101 VAL A C 1
ATOM 702 O O . VAL A 1 101 ? -6.536 13.147 0.069 1.00 98.50 101 VAL A O 1
ATOM 705 N N . ASP A 1 102 ? -5.728 13.384 2.152 1.00 97.94 102 ASP A N 1
ATOM 706 C CA . ASP A 1 102 ? -5.647 14.836 2.154 1.00 97.94 102 ASP A CA 1
ATOM 707 C C . ASP A 1 102 ? -4.346 15.315 1.500 1.00 97.94 102 ASP A C 1
ATOM 709 O O . ASP A 1 102 ? -3.245 15.027 1.974 1.00 97.94 102 ASP A O 1
ATOM 713 N N . LEU A 1 103 ? -4.495 16.060 0.404 1.00 97.56 103 LEU A N 1
ATOM 714 C CA . LEU A 1 103 ? -3.401 16.614 -0.395 1.00 97.56 103 LEU A CA 1
ATOM 715 C C . LEU A 1 103 ? -3.308 18.148 -0.294 1.00 97.56 103 LEU A C 1
ATOM 717 O O . LEU A 1 103 ? -2.662 18.779 -1.127 1.00 97.56 103 LEU A O 1
ATOM 721 N N . HIS A 1 104 ? -3.958 18.762 0.701 1.00 95.69 104 HIS A N 1
ATOM 722 C CA . HIS A 1 104 ? -3.925 20.217 0.906 1.00 95.69 104 HIS A CA 1
ATOM 723 C C . HIS A 1 104 ? -2.822 20.673 1.870 1.00 95.69 104 HIS A C 1
ATOM 725 O O . HIS A 1 104 ? -2.603 21.876 2.024 1.00 95.69 104 HIS A O 1
ATOM 731 N N . GLY A 1 105 ? -2.133 19.731 2.525 1.00 94.00 105 GLY A N 1
ATOM 732 C CA . GLY A 1 105 ? -0.992 20.019 3.392 1.00 94.00 105 GLY A CA 1
ATOM 733 C C . GLY A 1 105 ? 0.110 20.779 2.652 1.00 94.00 105 GLY A C 1
ATOM 734 O O . GLY A 1 105 ? 0.318 20.590 1.455 1.00 94.00 105 GLY A O 1
ATOM 735 N N . ILE A 1 106 ? 0.842 21.640 3.364 1.00 95.88 106 ILE A N 1
ATOM 736 C CA . ILE A 1 106 ? 1.922 22.446 2.766 1.00 95.88 106 ILE A CA 1
ATOM 737 C C . ILE A 1 106 ? 3.012 21.578 2.117 1.00 95.88 106 ILE A C 1
ATOM 739 O O . ILE A 1 106 ? 3.606 21.969 1.120 1.00 95.88 106 ILE A O 1
ATOM 743 N N . ASP A 1 107 ? 3.239 20.384 2.659 1.00 92.81 107 ASP A N 1
ATOM 744 C CA . ASP A 1 107 ? 4.168 19.369 2.165 1.00 92.81 107 ASP A CA 1
ATOM 745 C C . ASP A 1 107 ? 3.632 18.586 0.953 1.00 92.81 107 ASP A C 1
ATOM 747 O O . ASP A 1 107 ? 4.396 17.871 0.307 1.00 92.81 107 ASP A O 1
ATOM 751 N N . GLN A 1 108 ? 2.344 18.740 0.629 1.00 96.50 108 GLN A N 1
ATOM 752 C CA . GLN A 1 108 ? 1.677 18.122 -0.521 1.00 96.50 108 GLN A CA 1
ATOM 753 C C . GLN A 1 108 ? 1.469 19.111 -1.686 1.00 96.50 108 GLN A C 1
ATOM 755 O O . GLN A 1 108 ? 1.055 18.728 -2.778 1.00 96.50 108 GLN A O 1
ATOM 760 N N . LEU A 1 109 ? 1.755 20.403 -1.508 1.00 96.19 109 LEU A N 1
ATOM 761 C CA . LEU A 1 109 ? 1.548 21.404 -2.556 1.00 96.19 109 LEU A CA 1
ATOM 762 C C . LEU A 1 109 ? 2.856 21.758 -3.288 1.00 96.19 109 LEU A C 1
ATOM 764 O O . LEU A 1 109 ? 3.890 21.939 -2.645 1.00 96.19 109 LEU A O 1
ATOM 768 N N . PRO A 1 110 ? 2.828 21.939 -4.627 1.00 96.38 110 PRO A N 1
ATOM 769 C CA . PRO A 1 110 ? 1.687 21.782 -5.539 1.00 96.38 110 PRO A CA 1
ATOM 770 C C . PRO A 1 110 ? 1.442 20.327 -5.994 1.00 96.38 110 PRO A C 1
ATOM 772 O O . PRO A 1 110 ? 2.371 19.530 -6.143 1.00 96.38 110 PRO A O 1
ATOM 775 N N . VAL A 1 111 ? 0.190 20.015 -6.352 1.00 97.62 111 VAL A N 1
ATOM 776 C CA . VAL A 1 111 ? -0.197 18.729 -6.960 1.00 97.62 111 VAL A CA 1
ATOM 777 C C . VAL A 1 111 ? -0.427 18.897 -8.465 1.00 97.62 111 VAL A C 1
ATOM 779 O O . VAL A 1 111 ? -1.471 19.378 -8.892 1.00 97.62 111 VAL A O 1
ATOM 782 N N . PHE A 1 112 ? 0.531 18.466 -9.290 1.00 97.31 112 PHE A N 1
ATOM 783 C CA . PHE A 1 112 ? 0.374 18.457 -10.757 1.00 97.31 112 PHE A CA 1
ATOM 784 C C . PHE A 1 112 ? -0.209 17.145 -11.298 1.00 97.31 112 PHE A C 1
ATOM 786 O O . PHE A 1 112 ? -0.933 17.134 -12.289 1.00 97.31 112 PHE A O 1
ATOM 793 N N . ASN A 1 113 ? 0.127 16.021 -10.662 1.00 97.88 113 ASN A N 1
ATOM 794 C CA . ASN A 1 113 ? -0.332 14.690 -11.044 1.00 97.88 113 ASN A CA 1
ATOM 795 C C . ASN A 1 113 ? -0.578 13.872 -9.777 1.00 97.88 113 ASN A C 1
ATOM 797 O O . ASN A 1 113 ? 0.374 13.521 -9.084 1.00 97.88 113 ASN A O 1
ATOM 801 N N . VAL A 1 114 ? -1.843 13.553 -9.501 1.00 97.44 114 VAL A N 1
ATOM 802 C CA . VAL A 1 114 ? -2.262 12.879 -8.261 1.00 97.44 114 VAL A CA 1
ATOM 803 C C . VAL A 1 114 ? -1.602 11.508 -8.101 1.00 97.44 114 VAL A C 1
ATOM 805 O O . VAL A 1 114 ? -1.124 11.198 -7.019 1.00 97.44 114 VAL A O 1
ATOM 808 N N . LEU A 1 115 ? -1.487 10.706 -9.167 1.00 97.56 115 LEU A N 1
ATOM 809 C CA . LEU A 1 115 ? -0.862 9.378 -9.083 1.00 97.56 115 LEU A CA 1
ATOM 810 C C . LEU A 1 115 ? 0.617 9.479 -8.711 1.00 97.56 115 LEU A C 1
ATOM 812 O O . LEU A 1 115 ? 1.091 8.775 -7.824 1.00 97.56 115 LEU A O 1
ATOM 816 N N . SER A 1 116 ? 1.343 10.379 -9.377 1.00 97.88 116 SER A N 1
ATOM 817 C CA . SER A 1 116 ? 2.738 10.670 -9.044 1.00 97.88 116 SER A CA 1
ATOM 818 C C . SER A 1 116 ? 2.871 11.161 -7.605 1.00 97.88 116 SER A C 1
ATOM 820 O O . SER A 1 116 ? 3.799 10.764 -6.905 1.00 97.88 116 SER A O 1
ATOM 822 N N . HIS A 1 117 ? 1.943 12.009 -7.166 1.00 97.81 117 HIS A N 1
ATOM 823 C CA . HIS A 1 117 ? 1.953 12.585 -5.830 1.00 97.81 117 HIS A CA 1
ATOM 824 C C . HIS A 1 117 ? 1.770 11.509 -4.752 1.00 97.81 117 HIS A C 1
ATOM 826 O O . HIS A 1 117 ? 2.627 11.373 -3.879 1.00 97.81 117 HIS A O 1
ATOM 832 N N . LEU A 1 118 ? 0.744 10.662 -4.906 1.00 98.06 118 LEU A N 1
ATOM 833 C CA . LEU A 1 118 ? 0.448 9.545 -4.006 1.00 98.06 118 LEU A CA 1
ATOM 834 C C . LEU A 1 118 ? 1.633 8.589 -3.839 1.00 98.06 118 LEU A C 1
ATOM 836 O O . LEU A 1 118 ? 1.846 8.066 -2.753 1.00 98.06 118 LEU A O 1
ATOM 840 N N . VAL A 1 119 ? 2.411 8.350 -4.898 1.00 98.44 119 VAL A N 1
ATOM 841 C CA . VAL A 1 119 ? 3.542 7.410 -4.842 1.00 98.44 119 VAL A CA 1
ATOM 842 C C . VAL A 1 119 ? 4.820 8.051 -4.317 1.00 98.44 119 VAL A C 1
ATOM 844 O O . VAL A 1 119 ? 5.576 7.398 -3.606 1.00 98.44 119 VAL A O 1
ATOM 847 N N . TYR A 1 120 ? 5.116 9.298 -4.685 1.00 98.12 120 TYR A N 1
ATOM 848 C CA . TYR A 1 120 ? 6.449 9.863 -4.457 1.00 98.12 120 TYR A CA 1
ATOM 849 C C . TYR A 1 120 ? 6.516 10.930 -3.357 1.00 98.12 120 TYR A C 1
ATOM 851 O O . TYR A 1 120 ? 7.610 11.148 -2.822 1.00 98.12 120 TYR A O 1
ATOM 859 N N . ALA A 1 121 ? 5.397 11.564 -3.000 1.00 97.19 121 ALA A N 1
ATOM 860 C CA . ALA A 1 121 ? 5.350 12.711 -2.085 1.00 97.19 121 ALA A CA 1
ATOM 861 C C . ALA A 1 121 ? 4.419 12.515 -0.874 1.00 97.19 121 ALA A C 1
ATOM 863 O O . ALA A 1 121 ? 4.642 13.116 0.174 1.00 97.19 121 ALA A O 1
ATOM 864 N N . THR A 1 122 ? 3.411 11.653 -0.986 1.00 97.56 122 THR A N 1
ATOM 865 C CA . THR A 1 122 ? 2.445 11.412 0.089 1.00 97.56 122 THR A CA 1
ATOM 866 C C . THR A 1 122 ? 2.988 10.471 1.167 1.00 97.56 122 THR A C 1
ATOM 868 O O . THR A 1 122 ? 3.762 9.553 0.893 1.00 97.56 122 THR A O 1
ATOM 871 N N . SER A 1 123 ? 2.558 10.694 2.409 1.00 95.25 123 SER A N 1
ATOM 872 C CA . SER A 1 123 ? 2.852 9.834 3.558 1.00 95.25 123 SER A CA 1
ATOM 873 C C . SER A 1 123 ? 1.566 9.303 4.195 1.00 95.25 123 SER A C 1
ATOM 875 O O . SER A 1 123 ? 0.481 9.846 3.984 1.00 95.25 123 SER A O 1
ATOM 877 N N . ARG A 1 124 ? 1.674 8.265 5.035 1.00 96.69 124 ARG A N 1
ATOM 878 C CA . ARG A 1 124 ? 0.509 7.673 5.716 1.00 96.69 124 ARG A CA 1
ATOM 879 C C . ARG A 1 124 ? -0.305 8.655 6.570 1.00 96.69 124 ARG A C 1
ATOM 881 O O . ARG A 1 124 ? -1.489 8.416 6.768 1.00 96.69 124 ARG A O 1
ATOM 888 N N . SER A 1 125 ? 0.282 9.750 7.068 1.00 96.75 125 SER A N 1
ATOM 889 C CA . SER A 1 125 ? -0.451 10.748 7.869 1.00 96.75 125 SER A CA 1
ATOM 890 C C . SER A 1 125 ? -1.407 11.610 7.039 1.00 96.75 125 SER A C 1
ATOM 892 O O . SER A 1 125 ? -2.271 12.292 7.594 1.00 96.75 125 SER A O 1
ATOM 894 N N . CYS A 1 126 ? -1.281 11.575 5.711 1.00 97.88 126 CYS A N 1
ATOM 895 C CA . CYS A 1 126 ? -2.227 12.209 4.799 1.00 97.88 126 CYS A CA 1
ATOM 896 C C . CYS A 1 126 ? -3.561 11.451 4.730 1.00 97.88 126 CYS A C 1
ATOM 898 O O . CYS A 1 126 ? -4.547 12.033 4.297 1.00 97.88 126 CYS A O 1
ATOM 900 N N . VAL A 1 127 ? -3.632 10.187 5.166 1.00 98.50 127 VAL A N 1
ATOM 901 C CA . VAL A 1 127 ? -4.896 9.436 5.204 1.00 98.50 127 VAL A CA 1
ATOM 902 C C . VAL A 1 127 ? -5.816 10.031 6.266 1.00 98.50 127 VAL A C 1
ATOM 904 O O . VAL A 1 127 ? -5.425 10.132 7.427 1.00 98.50 127 VAL A O 1
ATOM 907 N N . THR A 1 128 ? -7.028 10.422 5.876 1.00 98.69 128 THR A N 1
ATOM 908 C CA . THR A 1 128 ? -8.031 11.002 6.785 1.00 98.69 128 THR A CA 1
ATOM 909 C C . THR A 1 128 ? -9.109 10.007 7.163 1.00 98.69 128 THR A C 1
ATOM 911 O O . THR A 1 128 ? -9.518 9.954 8.320 1.00 98.69 128 THR A O 1
ATOM 914 N N . ASP A 1 129 ? -9.554 9.201 6.207 1.00 98.81 129 ASP A N 1
ATOM 915 C CA . ASP A 1 129 ? -10.701 8.323 6.379 1.00 98.81 129 ASP A CA 1
ATOM 916 C C . ASP A 1 129 ? -10.441 6.981 5.697 1.00 98.81 129 ASP A C 1
ATOM 918 O O . ASP A 1 129 ? -9.761 6.910 4.670 1.00 98.81 129 ASP A O 1
ATOM 922 N N . VAL A 1 130 ? -10.970 5.911 6.285 1.00 98.81 130 VAL A N 1
ATOM 923 C CA . VAL A 1 130 ? -10.804 4.534 5.803 1.00 98.81 130 VAL A CA 1
ATOM 924 C C . VAL A 1 130 ? -12.136 3.816 5.914 1.00 98.81 130 VAL A C 1
ATOM 926 O O . VAL A 1 130 ? -12.760 3.840 6.976 1.00 98.81 130 VAL A O 1
ATOM 929 N N . TRP A 1 131 ? -12.530 3.131 4.844 1.00 98.81 131 TRP A N 1
ATOM 930 C CA . TRP A 1 131 ? -13.695 2.255 4.797 1.00 98.81 131 TRP A CA 1
ATOM 931 C C . TRP A 1 131 ? -13.283 0.847 4.387 1.00 98.81 131 TRP A C 1
ATOM 933 O O . TRP A 1 131 ? -12.425 0.676 3.522 1.00 98.81 131 TRP A O 1
ATOM 943 N N . VAL A 1 132 ? -13.927 -0.143 5.002 1.00 98.69 132 VAL A N 1
ATOM 944 C CA . VAL A 1 132 ? -13.820 -1.562 4.646 1.00 98.69 132 VAL A CA 1
ATOM 945 C C . VAL A 1 132 ? -15.231 -2.119 4.532 1.00 98.69 132 VAL A C 1
ATOM 947 O O . VAL A 1 132 ? -16.031 -1.983 5.459 1.00 98.69 132 VAL A O 1
ATOM 950 N N . ALA A 1 133 ? -15.561 -2.694 3.378 1.00 98.06 133 ALA A N 1
ATOM 951 C CA . ALA A 1 133 ? -16.901 -3.135 3.008 1.00 98.06 133 ALA A CA 1
ATOM 952 C C . ALA A 1 133 ? -17.977 -2.065 3.291 1.00 98.06 133 ALA A C 1
ATOM 954 O O . ALA A 1 133 ? -19.077 -2.367 3.752 1.00 98.06 133 ALA A O 1
ATOM 955 N N . GLY A 1 134 ? -17.641 -0.789 3.062 1.00 98.06 134 GLY A N 1
ATOM 956 C CA . GLY A 1 134 ? -18.524 0.357 3.308 1.00 98.06 134 GLY A CA 1
ATOM 957 C C . GLY A 1 134 ? -18.650 0.788 4.773 1.00 98.06 134 GLY A C 1
ATOM 958 O O . GLY A 1 134 ? -19.235 1.834 5.044 1.00 98.06 134 GLY A O 1
ATOM 959 N N . SER A 1 135 ? -18.073 0.045 5.719 1.00 98.50 135 SER A N 1
ATOM 960 C CA . SER A 1 135 ? -18.018 0.441 7.128 1.00 98.50 135 SER A CA 1
ATOM 961 C C . SER A 1 135 ? -16.815 1.344 7.369 1.00 98.50 135 SER A C 1
ATOM 963 O O . SER A 1 135 ? -15.680 0.955 7.092 1.00 98.50 135 SER A O 1
ATOM 965 N N . GLN A 1 136 ? -17.052 2.550 7.883 1.00 98.56 136 GLN A N 1
ATOM 966 C CA . GLN A 1 136 ? -15.975 3.481 8.210 1.00 98.56 136 GLN A CA 1
ATOM 967 C C . GLN A 1 136 ? -15.218 2.995 9.452 1.00 98.56 136 GLN A C 1
ATOM 969 O O . GLN A 1 136 ? -15.825 2.719 10.484 1.00 98.56 136 GLN A O 1
ATOM 974 N N . LEU A 1 137 ? -13.894 2.886 9.349 1.00 98.56 137 LEU A N 1
ATOM 975 C CA . LEU A 1 137 ? -13.005 2.448 10.432 1.00 98.56 137 LEU A CA 1
ATOM 976 C C . LEU A 1 137 ? -12.116 3.582 10.961 1.00 98.56 137 LEU A C 1
ATOM 978 O O . LEU A 1 137 ? -11.692 3.541 12.116 1.00 98.56 137 LEU A O 1
ATOM 982 N N . LEU A 1 138 ? -11.850 4.586 10.122 1.00 98.62 138 LEU A N 1
ATOM 983 C CA . LEU A 1 138 ? -11.129 5.812 10.460 1.00 98.62 138 LEU A CA 1
ATOM 984 C C . LEU A 1 138 ? -11.956 7.004 9.971 1.00 98.62 138 LEU A C 1
ATOM 986 O O . LEU A 1 138 ? -12.400 6.999 8.818 1.00 98.62 138 LEU A O 1
ATOM 990 N N . GLN A 1 139 ? -12.150 8.009 10.821 1.00 98.44 139 GLN A N 1
ATOM 991 C CA . GLN A 1 139 ? -12.856 9.239 10.474 1.00 98.44 139 GLN A CA 1
ATOM 992 C C . GLN A 1 139 ? -12.047 10.453 10.898 1.00 98.44 139 GLN A C 1
ATOM 994 O O . GLN A 1 139 ? -11.768 10.621 12.080 1.00 98.44 139 GLN A O 1
ATOM 999 N N . SER A 1 140 ? -11.687 11.320 9.950 1.00 97.81 140 SER A N 1
ATOM 1000 C CA . SER A 1 140 ? -10.889 12.524 10.245 1.00 97.81 140 SER A CA 1
ATOM 1001 C C . SER A 1 140 ? -9.638 12.239 11.097 1.00 97.81 140 SER A C 1
ATOM 1003 O O . SER A 1 140 ? -9.278 13.032 11.961 1.00 97.81 140 SER A O 1
ATOM 1005 N N . ARG A 1 141 ? -8.958 11.118 10.813 1.00 97.44 141 ARG A N 1
ATOM 1006 C CA . ARG A 1 141 ? -7.779 10.576 11.519 1.00 97.44 141 ARG A CA 1
ATOM 1007 C C . ARG A 1 141 ? -8.044 9.961 12.900 1.00 97.44 141 ARG A C 1
ATOM 1009 O O . ARG A 1 141 ? -7.093 9.520 13.534 1.00 97.44 141 ARG A O 1
ATOM 1016 N N . GLU A 1 142 ? -9.300 9.831 13.314 1.00 97.88 142 GLU A N 1
ATOM 1017 C CA . GLU A 1 142 ? -9.697 9.165 14.558 1.00 97.88 142 GLU A CA 1
ATOM 1018 C C . GLU A 1 142 ? -10.152 7.721 14.300 1.00 97.88 142 GLU A C 1
ATOM 1020 O O . GLU A 1 142 ? -10.940 7.449 13.389 1.00 97.88 142 GLU A O 1
ATOM 1025 N N . LEU A 1 143 ? -9.654 6.777 15.103 1.00 98.00 143 LEU A N 1
ATOM 1026 C CA . LEU A 1 143 ? -10.001 5.355 15.007 1.00 98.00 143 LEU A CA 1
ATOM 1027 C C . LEU A 1 143 ? -11.384 5.091 15.614 1.00 98.00 143 LEU A C 1
ATOM 1029 O O . LEU A 1 143 ? -11.634 5.423 16.770 1.00 98.00 143 LEU A O 1
ATOM 1033 N N . LEU A 1 144 ? -12.271 4.436 14.859 1.00 97.88 144 LEU A N 1
ATOM 1034 C CA . LEU A 1 144 ? -13.657 4.199 15.292 1.00 97.88 144 LEU A CA 1
ATOM 1035 C C . LEU A 1 144 ? -13.868 2.853 15.995 1.00 97.88 144 LEU A C 1
ATOM 1037 O O . LEU A 1 144 ? -14.837 2.675 16.730 1.00 97.88 144 LEU A O 1
ATOM 1041 N N . THR A 1 145 ? -12.980 1.887 15.765 1.00 96.31 145 THR A N 1
ATOM 1042 C CA . THR A 1 145 ? -13.155 0.496 16.221 1.00 96.31 145 THR A CA 1
ATOM 1043 C C . THR A 1 145 ? -12.161 0.068 17.295 1.00 96.31 145 THR A C 1
ATOM 1045 O O . THR A 1 145 ? -12.254 -1.044 17.815 1.00 96.31 145 THR A O 1
ATOM 1048 N N . MET A 1 146 ? -11.218 0.938 17.663 1.00 95.12 146 MET A N 1
ATOM 1049 C CA . MET A 1 146 ? -10.211 0.665 18.686 1.00 95.12 146 MET A CA 1
ATOM 1050 C C . MET A 1 146 ? -9.879 1.920 19.492 1.00 95.12 146 MET A C 1
ATOM 1052 O O . MET A 1 146 ? -9.899 3.029 18.973 1.00 95.12 146 MET A O 1
ATOM 1056 N N . SER A 1 147 ? -9.544 1.733 20.769 1.00 96.06 147 SER A N 1
ATOM 1057 C CA . SER A 1 147 ? -9.079 2.815 21.640 1.00 96.06 147 SER A CA 1
ATOM 1058 C C . SER A 1 147 ? -7.559 2.899 21.589 1.00 96.06 147 SER A C 1
ATOM 1060 O O . SER A 1 147 ? -6.876 1.948 21.978 1.00 96.06 147 SER A O 1
ATOM 1062 N N . GLU A 1 148 ? -7.029 4.049 21.171 1.00 95.06 148 GLU A N 1
ATOM 1063 C CA . G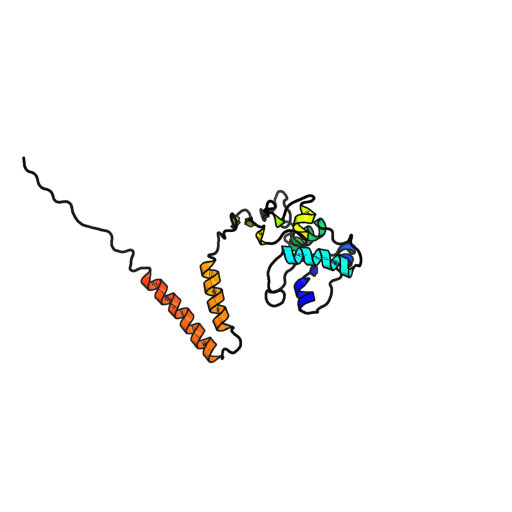LU A 1 148 ? -5.583 4.283 21.180 1.00 95.06 148 GLU A CA 1
ATOM 1064 C C . GLU A 1 148 ? -4.973 4.132 22.574 1.00 95.06 148 GLU A C 1
ATOM 1066 O O . GLU A 1 148 ? -3.886 3.576 22.703 1.00 95.06 148 GLU A O 1
ATOM 1071 N N . ASP A 1 149 ? -5.661 4.578 23.625 1.00 96.81 149 ASP A N 1
ATOM 1072 C CA . ASP A 1 149 ? -5.161 4.467 24.997 1.00 96.81 149 ASP A CA 1
ATOM 1073 C C . ASP A 1 149 ? -5.019 3.012 25.442 1.00 96.81 149 ASP A C 1
ATOM 1075 O O . ASP A 1 149 ? -4.015 2.656 26.064 1.00 96.81 149 ASP A O 1
ATOM 1079 N N . LYS A 1 150 ? -5.975 2.149 25.067 1.00 96.94 150 LYS A N 1
ATOM 1080 C CA . LYS A 1 150 ? -5.866 0.703 25.311 1.00 96.94 150 LYS A CA 1
ATOM 1081 C C . LYS A 1 150 ? -4.679 0.113 24.556 1.00 96.94 150 LYS A C 1
ATOM 1083 O O . LYS A 1 150 ? -3.852 -0.555 25.166 1.00 96.94 150 LYS A O 1
ATOM 1088 N N . VAL A 1 151 ? -4.527 0.443 23.271 1.00 96.50 151 VAL A N 1
ATOM 1089 C CA . VAL A 1 151 ? -3.388 -0.018 22.459 1.00 96.50 151 VAL A CA 1
ATOM 1090 C C . VAL A 1 151 ? -2.056 0.450 23.061 1.00 96.50 151 VAL A C 1
ATOM 1092 O O . VAL A 1 151 ? -1.122 -0.340 23.197 1.00 96.50 151 VAL A O 1
ATOM 1095 N N . ARG A 1 152 ? -1.954 1.713 23.492 1.00 97.00 152 ARG A N 1
ATOM 1096 C CA . ARG A 1 152 ? -0.759 2.259 24.160 1.00 97.00 152 ARG A CA 1
ATOM 1097 C C . ARG A 1 152 ? -0.469 1.540 25.478 1.00 97.00 152 ARG A C 1
ATOM 1099 O O . ARG A 1 152 ? 0.699 1.282 25.777 1.00 97.00 152 ARG A O 1
ATOM 1106 N N . ALA A 1 153 ? -1.496 1.222 26.266 1.00 96.69 153 ALA A N 1
ATOM 1107 C CA . ALA A 1 153 ? -1.347 0.469 27.508 1.00 96.69 153 ALA A CA 1
ATOM 1108 C C . ALA A 1 153 ? -0.845 -0.961 27.247 1.00 96.69 153 ALA A C 1
ATOM 1110 O O . ALA A 1 153 ? 0.118 -1.391 27.888 1.00 96.69 153 ALA A O 1
ATOM 1111 N N . ASP A 1 154 ? -1.418 -1.651 26.260 1.00 96.50 154 ASP A N 1
ATOM 1112 C CA . ASP A 1 154 ? -1.015 -3.003 25.868 1.00 96.50 154 ASP A CA 1
ATOM 1113 C C . ASP A 1 154 ? 0.431 -3.039 25.363 1.00 96.50 154 ASP A C 1
ATOM 1115 O O . ASP A 1 154 ? 1.209 -3.904 25.772 1.00 96.50 154 ASP A O 1
ATOM 1119 N N . ILE A 1 155 ? 0.836 -2.060 24.545 1.00 95.06 155 ILE A N 1
ATOM 1120 C CA . ILE A 1 155 ? 2.225 -1.921 24.084 1.00 95.06 155 ILE A CA 1
ATOM 1121 C C . ILE A 1 155 ? 3.179 -1.799 25.275 1.00 95.06 155 ILE A C 1
ATOM 1123 O O . ILE A 1 155 ? 4.191 -2.497 25.322 1.00 95.06 155 ILE A O 1
ATOM 1127 N N . ARG A 1 156 ? 2.864 -0.944 26.259 1.00 95.00 156 ARG A N 1
ATOM 1128 C CA . ARG A 1 156 ? 3.697 -0.779 27.464 1.00 95.00 156 ARG A CA 1
ATOM 1129 C C . ARG A 1 156 ? 3.776 -2.078 28.270 1.00 95.00 156 ARG A C 1
ATOM 1131 O O . ARG A 1 156 ? 4.868 -2.453 28.687 1.00 95.00 156 ARG A O 1
ATOM 1138 N N . LYS A 1 157 ? 2.652 -2.789 28.439 1.00 93.69 157 LYS A N 1
ATOM 1139 C CA . LYS A 1 157 ? 2.603 -4.099 29.115 1.00 93.69 157 LYS A CA 1
ATOM 1140 C C . LYS A 1 157 ? 3.521 -5.110 28.423 1.00 93.69 157 LYS A C 1
ATOM 1142 O O . LYS A 1 157 ? 4.359 -5.722 29.081 1.00 93.69 157 LYS A O 1
ATOM 1147 N N . TRP A 1 158 ? 3.409 -5.262 27.104 1.00 93.19 158 TRP A N 1
ATOM 1148 C CA . TRP A 1 158 ? 4.226 -6.213 26.344 1.00 93.19 158 TRP A CA 1
ATOM 1149 C C . TRP A 1 158 ? 5.704 -5.824 26.278 1.00 93.19 158 TRP A C 1
ATOM 1151 O O . TRP A 1 158 ? 6.565 -6.700 26.363 1.00 93.19 158 TRP A O 1
ATOM 1161 N N . ALA A 1 159 ? 6.019 -4.530 26.196 1.00 92.75 159 ALA A N 1
ATOM 1162 C CA . ALA A 1 159 ? 7.398 -4.052 26.206 1.00 92.75 159 ALA A CA 1
ATOM 1163 C C . ALA A 1 159 ? 8.141 -4.470 27.487 1.00 92.75 159 ALA A C 1
ATOM 1165 O O . ALA A 1 159 ? 9.278 -4.930 27.405 1.00 92.75 159 ALA A O 1
ATOM 1166 N N . GLU A 1 160 ? 7.491 -4.398 28.654 1.00 90.56 160 GLU A N 1
ATOM 1167 C CA . GLU A 1 160 ? 8.083 -4.842 29.926 1.00 90.56 160 GLU A CA 1
ATOM 1168 C C . GLU A 1 160 ? 8.309 -6.362 30.002 1.00 90.56 160 GLU A C 1
ATOM 1170 O O . GLU A 1 160 ? 9.229 -6.818 30.687 1.00 90.56 160 GLU A O 1
ATOM 1175 N N . LEU A 1 161 ? 7.499 -7.161 29.298 1.00 87.31 161 LEU A N 1
ATOM 1176 C CA . LEU A 1 161 ? 7.635 -8.624 29.247 1.00 87.31 161 LEU A CA 1
ATOM 1177 C C . LEU A 1 161 ? 8.748 -9.082 28.297 1.00 87.31 161 LEU A C 1
ATOM 1179 O O . LEU A 1 161 ? 9.430 -10.076 28.558 1.00 87.31 161 LEU A O 1
ATOM 1183 N N . VAL A 1 162 ? 8.920 -8.372 27.181 1.00 89.31 162 VAL A N 1
ATOM 1184 C CA . VAL A 1 162 ? 9.845 -8.752 26.101 1.00 89.31 162 VAL A CA 1
ATOM 1185 C C . VAL A 1 162 ? 11.196 -8.034 26.222 1.00 89.31 162 VAL A C 1
ATOM 1187 O O . VAL A 1 162 ? 12.136 -8.370 25.502 1.00 89.31 162 VAL A O 1
ATOM 1190 N N . ARG A 1 163 ? 11.332 -7.087 27.164 1.00 87.38 163 ARG A N 1
ATOM 1191 C CA . ARG A 1 163 ? 12.560 -6.315 27.387 1.00 87.38 163 ARG A CA 1
ATOM 1192 C C . ARG A 1 163 ? 13.799 -7.228 27.455 1.00 87.38 163 ARG A C 1
ATOM 1194 O O . ARG A 1 163 ? 13.828 -8.154 28.274 1.00 87.38 163 ARG A O 1
ATOM 1201 N N . PRO A 1 164 ? 14.838 -6.972 26.637 1.00 76.19 164 PRO A N 1
ATOM 1202 C CA . PRO A 1 164 ? 16.078 -7.740 26.685 1.00 76.19 164 PRO A CA 1
ATOM 1203 C C . PRO A 1 164 ? 16.680 -7.719 28.095 1.00 76.19 164 PRO A C 1
ATOM 1205 O O . PRO A 1 164 ? 16.805 -6.652 28.695 1.00 76.19 164 PRO A O 1
ATOM 1208 N N . GLY A 1 165 ? 17.030 -8.895 28.624 1.00 69.56 165 GLY A N 1
ATOM 1209 C CA . GLY A 1 165 ? 17.563 -9.058 29.982 1.00 69.56 165 GLY A CA 1
ATOM 1210 C C . GLY A 1 165 ? 16.539 -9.439 31.062 1.00 69.56 165 GLY A C 1
ATOM 1211 O O . GLY A 1 165 ? 16.951 -9.696 32.187 1.00 69.56 165 GLY A O 1
ATOM 1212 N N . ALA A 1 166 ? 15.238 -9.530 30.753 1.00 60.94 166 ALA A N 1
ATOM 1213 C CA . ALA A 1 166 ? 14.257 -10.119 31.671 1.00 60.94 166 ALA A CA 1
ATOM 1214 C C . ALA A 1 166 ? 14.457 -11.644 31.783 1.00 60.94 166 ALA A C 1
ATOM 1216 O O . ALA A 1 166 ? 14.424 -12.356 30.771 1.00 60.94 166 ALA A O 1
ATOM 1217 N N . THR A 1 167 ? 14.655 -12.149 33.003 1.00 63.34 167 THR A N 1
ATOM 1218 C CA . THR A 1 167 ? 14.798 -13.588 33.281 1.00 63.34 167 THR A CA 1
ATOM 1219 C C . THR A 1 167 ? 13.474 -14.340 33.058 1.00 63.34 167 THR A C 1
ATOM 1221 O O . THR A 1 167 ? 12.404 -13.740 32.940 1.00 63.34 167 THR A O 1
ATOM 1224 N N . ALA A 1 168 ? 13.504 -15.675 32.969 1.00 60.91 168 ALA A N 1
ATOM 1225 C CA . ALA A 1 168 ? 12.275 -16.472 32.840 1.00 60.91 168 ALA A CA 1
ATOM 1226 C C . ALA A 1 168 ? 11.336 -16.306 34.060 1.00 60.91 168 ALA A C 1
ATOM 1228 O O . ALA A 1 168 ? 10.116 -16.274 33.892 1.00 60.91 168 ALA A O 1
ATOM 1229 N N . GLU A 1 169 ? 11.899 -16.109 35.258 1.00 58.97 169 GLU A N 1
ATOM 1230 C CA . GLU A 1 169 ? 11.162 -15.784 36.490 1.00 58.97 169 GLU A CA 1
ATOM 1231 C C . GLU A 1 169 ? 10.527 -14.388 36.447 1.00 58.97 169 GLU A C 1
ATOM 1233 O O . GLU A 1 169 ? 9.365 -14.229 36.837 1.00 58.97 169 GLU A O 1
ATOM 1238 N N . ASP A 1 170 ? 11.227 -13.390 35.890 1.00 60.22 170 ASP A N 1
ATOM 1239 C CA . ASP A 1 170 ? 10.668 -12.049 35.670 1.00 60.22 170 ASP A CA 1
ATOM 1240 C C . ASP A 1 170 ? 9.425 -12.101 34.777 1.00 60.22 170 ASP A C 1
ATOM 1242 O O . ASP A 1 170 ? 8.448 -11.394 35.021 1.00 60.22 170 ASP A O 1
ATOM 1246 N N . LYS A 1 171 ? 9.439 -12.953 33.746 1.00 57.16 171 LYS A N 1
ATOM 1247 C CA . LYS A 1 171 ? 8.324 -13.082 32.800 1.00 57.16 171 LYS A CA 1
ATOM 1248 C C . LYS A 1 171 ? 7.094 -13.710 33.453 1.00 57.16 171 LYS A C 1
ATOM 1250 O O . LYS A 1 171 ? 6.005 -13.160 33.308 1.00 57.16 171 LYS A O 1
ATOM 1255 N N . HIS A 1 172 ? 7.256 -14.807 34.200 1.00 58.88 172 HIS A N 1
ATOM 1256 C CA . HIS A 1 172 ? 6.140 -15.495 34.866 1.00 58.88 172 HIS A CA 1
ATOM 1257 C C . HIS A 1 172 ? 5.489 -14.622 35.953 1.00 58.88 172 HIS A C 1
ATOM 1259 O O . HIS A 1 172 ? 4.266 -14.490 36.001 1.00 58.88 172 HIS A O 1
ATOM 1265 N N . THR A 1 173 ? 6.306 -13.935 36.757 1.00 60.78 173 THR A N 1
ATOM 1266 C CA . THR A 1 173 ? 5.827 -13.035 37.820 1.00 60.78 173 THR A CA 1
ATOM 1267 C C . THR A 1 173 ? 5.092 -11.815 37.248 1.00 60.78 173 THR A C 1
ATOM 1269 O O . THR A 1 173 ? 4.063 -11.394 37.779 1.00 60.78 173 THR A O 1
ATOM 1272 N N . ARG A 1 174 ? 5.570 -11.256 36.125 1.00 63.38 174 ARG A N 1
ATOM 1273 C CA . ARG A 1 174 ? 4.937 -10.101 35.460 1.00 63.38 174 ARG A CA 1
ATOM 1274 C C . ARG A 1 174 ? 3.656 -10.465 34.709 1.00 63.38 174 ARG A C 1
ATOM 1276 O O . ARG A 1 174 ? 2.733 -9.655 34.704 1.00 63.38 174 ARG A O 1
ATOM 1283 N N . LEU A 1 175 ? 3.576 -11.661 34.120 1.00 58.19 175 LEU A N 1
ATOM 1284 C CA . LEU A 1 175 ? 2.341 -12.192 33.525 1.00 58.19 175 LEU A CA 1
ATOM 1285 C C . LEU A 1 175 ? 1.238 -12.312 34.587 1.00 58.19 175 LEU A C 1
ATOM 1287 O O . LEU A 1 175 ? 0.160 -11.752 34.407 1.00 58.19 175 LEU A O 1
ATOM 1291 N N . ALA A 1 176 ? 1.547 -12.919 35.738 1.00 59.03 176 ALA A N 1
ATOM 1292 C CA . ALA A 1 176 ? 0.596 -13.057 36.842 1.00 59.03 176 ALA A CA 1
ATOM 1293 C C . ALA A 1 176 ? 0.122 -11.699 37.401 1.00 59.03 176 ALA A C 1
ATOM 1295 O O . ALA A 1 176 ? -1.074 -11.507 37.619 1.00 59.03 176 ALA A O 1
ATOM 1296 N N . ALA A 1 177 ? 1.034 -10.733 37.578 1.00 58.62 177 ALA A N 1
ATOM 1297 C CA . ALA A 1 177 ? 0.715 -9.399 38.103 1.00 58.62 177 ALA A CA 1
ATOM 1298 C C . ALA A 1 177 ? -0.097 -8.521 37.130 1.00 58.62 177 ALA A C 1
ATOM 1300 O O . ALA A 1 177 ? -0.848 -7.636 37.554 1.00 58.62 177 ALA A O 1
ATOM 1301 N N . ALA A 1 178 ? 0.058 -8.731 35.820 1.00 57.12 178 ALA A N 1
ATOM 1302 C CA . ALA A 1 178 ? -0.670 -7.973 34.810 1.00 57.12 178 ALA A CA 1
ATOM 1303 C C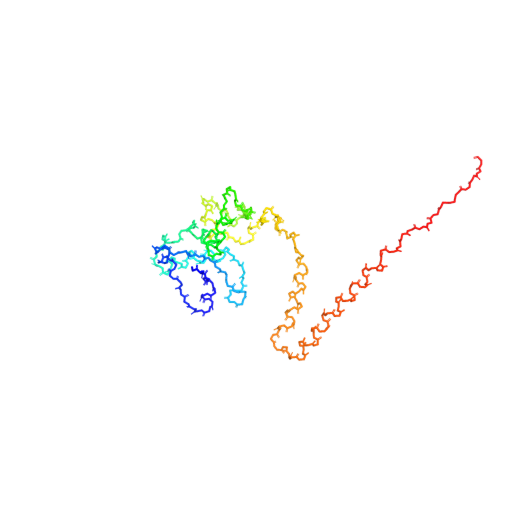 . ALA A 1 178 ? -2.113 -8.467 34.612 1.00 57.12 178 ALA A C 1
ATOM 1305 O O . ALA A 1 178 ? -2.948 -7.687 34.156 1.00 57.12 178 ALA A O 1
ATOM 1306 N N . ASP A 1 179 ? -2.414 -9.714 34.982 1.00 53.41 179 ASP A N 1
ATOM 1307 C CA . ASP A 1 179 ? -3.776 -10.260 34.958 1.00 53.41 179 ASP A CA 1
ATOM 1308 C C . ASP A 1 179 ? -4.556 -9.920 36.241 1.00 53.41 179 ASP A C 1
ATOM 1310 O O . ASP A 1 179 ? -5.753 -9.646 36.181 1.00 53.41 179 ASP A O 1
ATOM 1314 N N . THR A 1 180 ? -3.889 -9.787 37.397 1.00 49.44 180 THR A N 1
ATOM 1315 C CA . THR A 1 180 ? -4.557 -9.390 38.658 1.00 49.44 180 THR A CA 1
ATOM 1316 C C . THR A 1 180 ? -5.032 -7.933 38.660 1.00 49.44 180 THR A C 1
ATOM 1318 O O . THR A 1 180 ? -6.052 -7.610 39.269 1.00 49.44 180 THR A O 1
ATOM 1321 N N . LYS A 1 181 ? -4.339 -7.029 37.952 1.00 47.28 181 LYS A N 1
ATOM 1322 C CA . LYS A 1 181 ? -4.750 -5.613 37.850 1.00 47.28 181 LYS A CA 1
ATOM 1323 C C . LYS A 1 181 ? -6.024 -5.402 37.023 1.00 47.28 181 LYS A C 1
ATOM 1325 O O . LYS A 1 181 ? -6.758 -4.449 37.288 1.00 47.28 181 LYS A O 1
ATOM 1330 N N . HIS A 1 182 ? -6.319 -6.282 36.064 1.00 43.75 182 HIS A N 1
ATOM 1331 C CA . HIS A 1 182 ? -7.580 -6.234 35.316 1.00 43.75 182 HIS A CA 1
ATOM 1332 C C . HIS A 1 182 ? -8.777 -6.728 36.139 1.00 43.75 182 HIS A C 1
ATOM 1334 O O . HIS A 1 182 ? -9.883 -6.230 35.950 1.00 43.75 182 HIS A O 1
ATOM 1340 N N . ILE A 1 183 ? -8.558 -7.633 37.098 1.00 40.81 183 ILE A N 1
ATOM 1341 C CA . ILE A 1 183 ? -9.621 -8.126 37.986 1.00 40.81 183 ILE A CA 1
ATOM 1342 C C . ILE A 1 183 ? -10.049 -7.029 38.980 1.00 40.81 183 ILE A C 1
ATOM 1344 O O . ILE A 1 183 ? -11.238 -6.761 39.124 1.00 40.81 183 ILE A O 1
ATOM 1348 N N . HIS A 1 184 ? -9.107 -6.291 39.578 1.00 36.72 184 HIS A N 1
ATOM 1349 C CA . HIS A 1 184 ? -9.454 -5.248 40.559 1.00 36.72 184 HIS A CA 1
ATOM 1350 C C . HIS A 1 184 ? -10.016 -3.948 39.962 1.00 36.72 184 HIS A C 1
ATOM 1352 O O . HIS A 1 184 ? -10.730 -3.217 40.646 1.00 36.72 184 HIS A O 1
ATOM 1358 N N . THR A 1 185 ? -9.745 -3.646 38.689 1.00 40.00 185 THR A N 1
ATOM 1359 C CA . THR A 1 185 ? -10.335 -2.468 38.022 1.00 40.00 185 THR A CA 1
ATOM 1360 C C . THR A 1 185 ? -11.777 -2.703 37.568 1.00 40.00 185 THR A C 1
ATOM 1362 O O . THR A 1 185 ? -12.542 -1.746 37.472 1.00 40.00 185 THR A O 1
ATOM 1365 N N . ALA A 1 186 ? -12.186 -3.961 37.371 1.00 39.34 186 ALA A N 1
ATOM 1366 C CA . ALA A 1 186 ? -13.575 -4.317 37.091 1.00 39.34 186 ALA A CA 1
ATOM 1367 C C . ALA A 1 186 ? -14.474 -4.256 38.344 1.00 39.34 186 ALA A C 1
ATOM 1369 O O . ALA A 1 186 ? -15.651 -3.924 38.233 1.00 39.34 186 ALA A O 1
ATOM 1370 N N . GLU A 1 187 ? -13.933 -4.504 39.542 1.00 36.62 187 GLU A N 1
ATOM 1371 C CA . GLU A 1 187 ? -14.721 -4.522 40.787 1.00 36.62 187 GLU A CA 1
ATOM 1372 C C . GLU A 1 187 ? -14.992 -3.127 41.380 1.00 36.62 187 GLU A C 1
ATOM 1374 O O . GLU A 1 187 ? -15.979 -2.941 42.091 1.00 36.62 187 GLU A O 1
ATOM 1379 N N . HIS A 1 188 ? -14.179 -2.111 41.067 1.00 37.94 188 HIS A N 1
ATOM 1380 C CA . HIS A 1 188 ? -14.423 -0.735 41.530 1.00 37.94 188 HIS A CA 1
ATOM 1381 C C . HIS A 1 188 ? -15.354 0.085 40.624 1.00 37.94 188 HIS A C 1
ATOM 1383 O O . HIS A 1 188 ? -15.973 1.031 41.103 1.00 37.94 188 HIS A O 1
ATOM 1389 N N . GLY A 1 189 ? -15.545 -0.301 39.357 1.00 35.25 189 GLY A N 1
ATOM 1390 C CA . GLY A 1 189 ? -16.465 0.390 38.440 1.00 35.25 189 GLY A CA 1
ATOM 1391 C C . GLY A 1 189 ? -17.955 0.105 38.677 1.00 35.25 189 GLY A C 1
ATOM 1392 O O . GLY A 1 189 ? -18.804 0.817 38.151 1.00 35.25 189 GLY A O 1
ATOM 1393 N N . VAL A 1 190 ? -18.293 -0.917 39.473 1.00 38.81 190 VAL A N 1
ATOM 1394 C CA . VAL A 1 190 ? -19.691 -1.315 39.736 1.00 38.81 190 VAL A CA 1
ATOM 1395 C C . VAL A 1 190 ? -20.239 -0.694 41.033 1.00 38.81 190 VAL A C 1
ATOM 1397 O O . VAL A 1 190 ? -21.451 -0.619 41.219 1.00 38.81 190 VAL A O 1
ATOM 1400 N N . ALA A 1 191 ? -19.379 -0.176 41.918 1.00 36.50 191 ALA A N 1
ATOM 1401 C CA . ALA A 1 191 ? -19.794 0.331 43.229 1.00 36.50 191 ALA A CA 1
ATOM 1402 C C . ALA A 1 191 ? -20.311 1.789 43.234 1.00 36.50 191 ALA A C 1
ATOM 1404 O O . ALA A 1 191 ? -20.989 2.180 44.184 1.00 36.50 191 ALA A O 1
ATOM 1405 N N . GLU A 1 192 ? -20.054 2.595 42.195 1.00 38.12 192 GLU A N 1
ATOM 1406 C CA . GLU A 1 192 ? -20.450 4.021 42.169 1.00 38.12 192 GLU A CA 1
ATOM 1407 C C . GLU A 1 192 ? -21.768 4.332 41.433 1.00 38.12 192 GLU A C 1
ATOM 1409 O O . GLU A 1 192 ? -22.272 5.448 41.532 1.00 38.12 192 GLU A O 1
ATOM 1414 N N . ALA A 1 193 ? -22.413 3.358 40.782 1.00 38.09 193 ALA A N 1
ATOM 1415 C CA . ALA A 1 193 ? -23.670 3.585 40.047 1.00 38.09 193 ALA A CA 1
ATOM 1416 C C . ALA A 1 193 ? -24.959 3.441 40.898 1.00 38.09 193 ALA A C 1
ATOM 1418 O O . ALA A 1 193 ? -26.064 3.457 40.360 1.00 38.09 193 ALA A O 1
ATOM 1419 N N . GLY A 1 194 ? -24.846 3.287 42.225 1.00 36.28 194 GLY A N 1
ATOM 1420 C CA . GLY A 1 194 ? -25.943 2.855 43.108 1.00 36.28 194 GLY A CA 1
ATOM 1421 C C . GLY A 1 194 ? -26.474 3.868 44.131 1.00 36.28 194 GLY A C 1
ATOM 1422 O O . GLY A 1 194 ? -27.066 3.446 45.121 1.00 36.28 194 GLY A O 1
ATOM 1423 N N . LYS A 1 195 ? -26.273 5.182 43.961 1.00 38.03 195 LYS A N 1
ATOM 1424 C CA . LYS A 1 195 ? -26.877 6.203 44.847 1.00 38.03 195 LYS A CA 1
ATOM 1425 C C . LYS A 1 195 ? -27.732 7.194 44.061 1.00 38.03 195 LYS A C 1
ATOM 1427 O O . LYS A 1 195 ? -27.321 8.318 43.793 1.00 38.03 195 LYS A O 1
ATOM 1432 N N . VAL A 1 196 ? -28.949 6.771 43.725 1.00 37.59 196 VAL A N 1
ATOM 1433 C CA . VAL A 1 196 ? -30.027 7.675 43.304 1.00 37.59 196 VAL A CA 1
ATOM 1434 C C . VAL A 1 196 ? -30.723 8.225 44.553 1.00 37.59 196 VAL A C 1
ATOM 1436 O O . VAL A 1 196 ? -31.096 7.480 45.455 1.00 37.59 196 VAL A O 1
ATOM 1439 N N . HIS A 1 197 ? -30.835 9.551 44.594 1.00 36.84 197 HIS A N 1
ATOM 1440 C CA . HIS A 1 197 ? -31.519 10.377 45.587 1.00 36.84 197 HIS A CA 1
ATOM 1441 C C . HIS A 1 197 ? -32.949 9.914 45.917 1.00 36.84 197 HIS A C 1
ATOM 1443 O O . HIS A 1 197 ? -33.784 9.789 45.025 1.00 36.84 197 HIS A O 1
ATOM 1449 N N . THR A 1 198 ? -33.267 9.836 47.212 1.00 40.00 198 THR A N 1
ATOM 1450 C CA . THR A 1 198 ? -34.637 9.958 47.735 1.00 40.00 198 THR A CA 1
ATOM 1451 C C . THR A 1 198 ? -34.632 10.847 48.982 1.00 40.00 198 THR A C 1
ATOM 1453 O O . THR A 1 198 ? -34.188 10.401 50.038 1.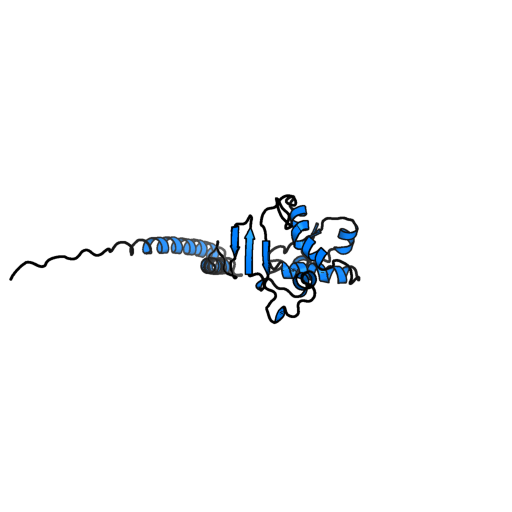00 40.00 198 THR A O 1
ATOM 1456 N N . ALA A 1 199 ? -35.092 12.094 48.852 1.00 34.84 199 ALA A N 1
ATOM 1457 C CA . ALA A 1 199 ? -35.596 12.986 49.913 1.00 34.84 199 ALA A CA 1
ATOM 1458 C C . ALA A 1 199 ? -35.984 14.323 49.246 1.00 34.84 199 ALA A C 1
ATOM 1460 O O . ALA A 1 199 ? -35.193 14.845 48.473 1.00 34.84 199 ALA A O 1
ATOM 1461 N N . GLY A 1 200 ? -37.136 14.952 49.456 1.00 32.31 200 GLY A N 1
ATOM 1462 C CA . GLY A 1 200 ? -38.313 14.639 50.253 1.00 32.31 200 GLY A CA 1
ATOM 1463 C C . GLY A 1 200 ? -39.361 15.724 49.972 1.00 32.31 200 GLY A C 1
ATOM 1464 O O . GLY A 1 200 ? -39.001 16.891 49.855 1.00 32.31 200 GLY A O 1
ATOM 1465 N N . ASP A 1 201 ? -40.631 15.337 49.856 1.00 35.47 201 ASP A N 1
ATOM 1466 C CA . ASP A 1 201 ? -41.760 16.264 49.747 1.00 35.47 201 ASP A CA 1
ATOM 1467 C C . ASP A 1 201 ? -42.545 16.242 51.059 1.00 35.47 201 ASP A C 1
ATOM 1469 O O . ASP A 1 201 ? -43.290 15.308 51.359 1.00 35.47 201 ASP A O 1
ATOM 1473 N N . HIS A 1 202 ? -42.372 17.298 51.848 1.00 40.41 202 HIS A N 1
ATOM 1474 C CA . HIS A 1 202 ? -43.278 17.668 52.924 1.00 40.41 202 HIS A CA 1
ATOM 1475 C C . HIS A 1 202 ? -43.387 19.190 52.951 1.00 40.41 202 HIS A C 1
ATOM 1477 O O . HIS A 1 202 ? -42.492 19.866 53.447 1.00 40.41 202 HIS A O 1
ATOM 1483 N N . HIS A 1 203 ? -44.514 19.729 52.486 1.00 37.72 203 HIS A N 1
ATOM 1484 C CA . HIS A 1 203 ? -45.020 20.975 53.044 1.00 37.72 203 HIS A CA 1
ATOM 1485 C C . HIS A 1 203 ? -46.543 20.961 53.145 1.00 37.72 203 HIS A C 1
ATOM 1487 O O . HIS A 1 203 ? -47.269 20.700 52.190 1.00 37.72 203 HIS A O 1
ATOM 1493 N N . ALA A 1 204 ? -46.981 21.199 54.378 1.00 39.19 204 ALA A N 1
ATOM 1494 C CA . ALA A 1 204 ? -48.351 21.269 54.835 1.00 39.19 204 ALA A CA 1
ATOM 1495 C C . ALA A 1 204 ? -49.001 22.629 54.527 1.00 39.19 204 ALA A C 1
ATOM 1497 O O . ALA A 1 204 ? -48.330 23.656 54.438 1.00 39.19 204 ALA A O 1
ATOM 1498 N N . HIS A 1 205 ? -50.330 22.594 54.439 1.00 38.91 205 HIS A N 1
ATOM 1499 C CA . HIS A 1 205 ? -51.260 23.722 54.462 1.00 38.91 205 HIS A CA 1
ATOM 1500 C C . HIS A 1 205 ? -51.062 24.674 55.658 1.00 38.91 205 HIS A C 1
ATOM 1502 O O . HIS A 1 205 ? -50.908 24.191 56.777 1.00 38.91 205 HIS A O 1
ATOM 1508 N N . ALA A 1 206 ? -51.228 25.989 55.440 1.00 37.59 206 ALA A N 1
ATOM 150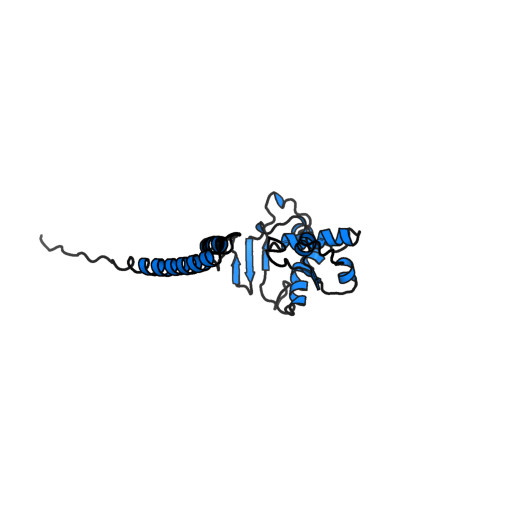9 C CA . ALA A 1 206 ? -52.114 26.870 56.224 1.00 37.59 206 ALA A CA 1
ATOM 1510 C C . ALA A 1 206 ? -52.140 28.315 55.667 1.00 37.59 206 ALA A C 1
ATOM 1512 O O . ALA A 1 206 ? -51.082 28.883 55.402 1.00 37.59 206 ALA A O 1
ATOM 1513 N N . HIS A 1 207 ? -53.360 28.876 55.641 1.00 39.69 207 HIS A N 1
ATOM 1514 C CA . HIS A 1 207 ? -53.813 30.248 55.328 1.00 39.69 207 HIS A CA 1
ATOM 1515 C C . HIS A 1 207 ? -54.081 30.623 53.867 1.00 39.69 207 HIS A C 1
ATOM 1517 O O . HIS A 1 207 ? -53.138 30.677 53.052 1.00 39.69 207 HIS A O 1
#

Foldseek 3Di:
DEDQQQLCVQVVVDADLVQVCVVVVHLYAYANPDCVSRVDRWLLVRLLRNQVRNCVSVVHNPGCPLVNSLLNHFQSVCVVVVNNQATRDDDPPHFPWDWDFAQPDPQNPDDPDVSNSSNHRDTPVRTQWTDTSNRTQHHRNDGDPDDPVVVVVVVVLVCQLPPPPQDPVNNVVSVVVVVVVVVVVVVVVVPPPPDDDDDDDDDDDDD

Sequence (207 aa):
VVHCPNSNMKLASGFCPVAKLLAAGVNVAIGTDSASSNNSLDFFGEMKMAAVLAKGVASDATCVPAWQALRMATLNGALALGMESDIGSLEVGKAADMIAVDLHGIDQLPVFNVLSHLVYATSRSCVTDVWVAGSQLLQSRELLTMSEDKVRADIRKWAELVRPGATAEDKHTRLAAADTKHIHTAEHGVAEAGKVHTAGDHHAHAH

Radius of gyration: 26.11 Å; chains: 1; bounding box: 74×47×74 Å